Protein AF-A0A1X7PHG9-F1 (afdb_monomer)

Organism: NCBI:txid1891671

InterPro domains:
  IPR005115 Glycine transporter [PF03458] (11-84)
  IPR005115 Glycine transporter [PF03458] (99-167)

Nearest PDB structures (foldseek):
  5wuf-assembly1_A  TM=8.592E-01  e=5.850E-07  Colwellia psychrerythraea 34H
  5h36-assembly1_E  TM=8.611E-01  e=7.466E-06  Cereibacter sphaeroides 2.4.1
  5wtr-assembly1_B  TM=9.018E-01  e=3.348E-05  Saccharolobus solfataricus P2
  5wue-assembly1_A  TM=8.008E-01  e=1.371E-04  Sulfolobus acidocaldarius

Mean predicted aligned error: 8.53 Å

Solvent-accessible surface area (backbone atoms only — not comparable to full-atom values): 9131 Å² total; per-residue (Å²): 133,84,75,76,68,73,68,82,53,69,66,58,59,41,47,46,13,24,47,19,0,22,42,28,4,30,52,45,63,67,38,74,96,48,93,66,48,75,67,53,23,40,52,34,0,36,39,19,22,42,32,6,57,40,52,31,23,56,76,68,77,39,81,44,60,65,78,77,36,68,65,37,51,52,38,7,47,53,24,8,53,49,19,48,68,48,45,85,76,46,94,57,52,70,63,52,47,54,54,45,47,52,51,37,24,30,48,32,2,30,54,28,18,51,51,30,44,60,71,67,40,54,69,71,57,7,36,52,38,0,35,47,11,21,47,33,9,59,45,49,42,23,56,77,62,74,44,80,49,64,75,80,42,94,86,45,63,54,65,57,42,26,49,50,27,22,53,70,68,43,74,71,88,72,71,85,65,94,127

pLDDT: mean 80.48, std 15.95, range [30.38, 95.12]

Sequence (179 aa):
MTVEVFGIPLWAELAAAGLGGLQGALFAAASRDRRIDVLGVMILGIAVALGGSVLRDVVLDQPPVVVWSGGHLVVASFAALVGMAVEPFLRHVDRVILVLDAVVIGTFGAIGTTKALALGVGEVGALLVGVVAAVGGSILRDLLLGRPVELLQVGSLFAAAAGAGAATSSPWSLSASPS

Structure (mmCIF, N/CA/C/O backbone):
data_AF-A0A1X7PHG9-F1
#
_entry.id   AF-A0A1X7PHG9-F1
#
loop_
_atom_site.group_PDB
_atom_site.id
_atom_site.type_symbol
_atom_site.label_atom_id
_atom_site.label_alt_id
_atom_site.label_comp_id
_atom_site.label_asym_id
_atom_site.label_entity_id
_atom_site.label_seq_id
_atom_site.pdbx_PDB_ins_code
_atom_site.Cartn_x
_atom_site.Cartn_y
_atom_site.Cartn_z
_atom_site.occupancy
_atom_site.B_iso_or_equiv
_atom_site.auth_seq_id
_atom_site.auth_comp_id
_atom_site.auth_asym_id
_atom_site.auth_atom_id
_atom_site.pdbx_PDB_model_num
ATOM 1 N N . MET A 1 1 ? 13.381 -11.687 -32.008 1.00 34.44 1 MET A N 1
ATOM 2 C CA . MET A 1 1 ? 12.388 -12.258 -31.078 1.00 34.44 1 MET A CA 1
ATOM 3 C C . MET A 1 1 ? 11.593 -11.094 -30.526 1.00 34.44 1 MET A C 1
ATOM 5 O O . MET A 1 1 ? 12.178 -10.239 -29.875 1.00 34.44 1 MET A O 1
ATOM 9 N N . THR A 1 2 ? 10.322 -10.972 -30.892 1.00 30.38 2 THR A N 1
ATOM 10 C CA . THR A 1 2 ? 9.423 -9.972 -30.312 1.00 30.38 2 THR A CA 1
ATOM 11 C C . THR A 1 2 ? 9.101 -10.440 -28.904 1.00 30.38 2 THR A C 1
ATO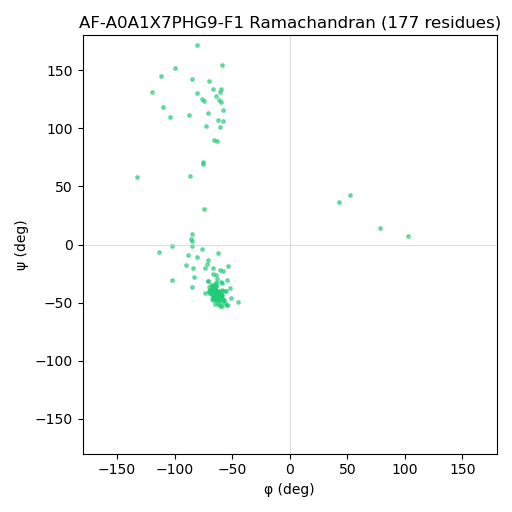M 13 O O . THR A 1 2 ? 8.343 -11.391 -28.734 1.00 30.38 2 THR A O 1
ATOM 16 N N . VAL A 1 3 ? 9.749 -9.848 -27.904 1.00 36.81 3 VAL A N 1
ATOM 17 C CA . VAL A 1 3 ? 9.321 -10.017 -26.517 1.00 36.81 3 VAL A CA 1
ATOM 18 C C . VAL A 1 3 ? 7.915 -9.428 -26.479 1.00 36.81 3 VAL A C 1
ATOM 20 O O . VAL A 1 3 ? 7.763 -8.218 -26.647 1.00 36.81 3 VAL A O 1
ATOM 23 N N . GLU A 1 4 ? 6.880 -10.266 -26.388 1.00 39.06 4 GLU A N 1
ATOM 24 C CA . GLU A 1 4 ? 5.564 -9.766 -26.005 1.00 39.06 4 GLU A CA 1
ATOM 25 C C . GLU A 1 4 ? 5.766 -9.107 -24.647 1.00 39.06 4 GLU A C 1
ATOM 27 O O . GLU A 1 4 ? 6.047 -9.776 -23.652 1.00 39.06 4 GLU A O 1
ATOM 32 N N . VAL A 1 5 ? 5.746 -7.775 -24.633 1.00 46.97 5 VAL A N 1
ATOM 33 C CA . VAL A 1 5 ? 5.808 -6.995 -23.405 1.00 46.97 5 VAL A CA 1
ATOM 34 C C . VAL A 1 5 ? 4.574 -7.411 -22.623 1.00 46.97 5 VAL A C 1
ATOM 36 O O . VAL A 1 5 ? 3.462 -7.011 -22.967 1.00 46.97 5 VAL A O 1
ATOM 39 N N . PHE A 1 6 ? 4.762 -8.284 -21.632 1.00 49.62 6 PHE A N 1
ATOM 40 C CA . PHE A 1 6 ? 3.712 -8.724 -20.726 1.00 49.62 6 PHE A CA 1
ATOM 41 C C . PHE A 1 6 ? 3.249 -7.482 -19.960 1.00 49.62 6 PHE A C 1
ATOM 43 O O . PHE A 1 6 ? 3.816 -7.092 -18.940 1.00 49.62 6 PHE A O 1
ATOM 50 N N . GLY A 1 7 ? 2.266 -6.787 -20.528 1.00 62.56 7 GLY A N 1
ATOM 51 C CA . GLY A 1 7 ? 1.625 -5.656 -19.892 1.00 62.56 7 GLY A CA 1
ATOM 52 C C . GLY A 1 7 ? 0.929 -6.168 -18.645 1.00 62.56 7 GLY A C 1
ATOM 53 O O . GLY A 1 7 ? 0.172 -7.138 -18.702 1.00 62.56 7 GLY A O 1
ATOM 54 N N . ILE A 1 8 ? 1.197 -5.535 -17.509 1.00 70.25 8 ILE A N 1
ATOM 55 C CA . ILE A 1 8 ? 0.481 -5.857 -16.281 1.00 70.25 8 ILE A CA 1
ATOM 56 C C . ILE A 1 8 ? -1.001 -5.586 -16.544 1.00 70.25 8 ILE A C 1
ATOM 58 O O . ILE A 1 8 ? -1.359 -4.470 -16.936 1.00 70.25 8 ILE A O 1
ATOM 62 N N . PRO A 1 9 ? -1.875 -6.586 -16.373 1.00 81.25 9 PRO A N 1
ATOM 63 C CA . PRO A 1 9 ? -3.271 -6.397 -16.691 1.00 81.25 9 PRO A CA 1
ATOM 64 C C . PRO A 1 9 ? -3.907 -5.456 -15.664 1.00 81.25 9 PRO A C 1
ATOM 66 O O . PRO A 1 9 ? -3.636 -5.549 -14.468 1.00 81.25 9 PRO A O 1
ATOM 69 N N . LEU A 1 10 ? -4.795 -4.569 -16.124 1.00 81.19 10 LEU A N 1
ATOM 70 C CA . LEU A 1 10 ? -5.433 -3.544 -15.287 1.00 81.19 10 LEU A CA 1
ATOM 71 C C . LEU A 1 10 ? -6.076 -4.125 -14.017 1.00 81.19 10 LEU A C 1
ATOM 73 O O . LEU A 1 10 ? -6.009 -3.522 -12.951 1.00 81.19 10 LEU A O 1
ATOM 77 N N . TRP A 1 11 ? -6.675 -5.313 -14.113 1.00 83.19 11 TRP A N 1
ATOM 78 C CA . TRP A 1 11 ? -7.307 -5.962 -12.967 1.00 83.19 11 TRP A CA 1
ATOM 79 C C . TRP A 1 11 ? -6.311 -6.306 -11.849 1.00 83.19 11 TRP A C 1
ATOM 81 O O . TRP A 1 11 ? -6.708 -6.297 -10.688 1.00 83.19 11 TRP A O 1
ATOM 91 N N . ALA A 1 12 ? -5.039 -6.573 -12.167 1.00 86.50 12 ALA A N 1
ATOM 92 C CA . ALA A 1 12 ? -4.016 -6.891 -11.173 1.00 86.50 12 ALA A CA 1
ATOM 93 C C . ALA A 1 12 ? -3.588 -5.642 -10.387 1.00 86.50 12 ALA A C 1
ATOM 95 O O . ALA A 1 12 ? -3.484 -5.704 -9.165 1.00 86.50 12 ALA A O 1
ATOM 96 N N . GLU A 1 13 ? -3.421 -4.497 -11.058 1.00 87.06 13 GLU A N 1
ATOM 97 C CA . GLU A 1 13 ? -3.123 -3.214 -10.394 1.00 87.06 13 GLU A CA 1
ATOM 98 C C . GLU A 1 13 ? -4.318 -2.739 -9.543 1.00 87.06 13 GLU A C 1
ATOM 100 O O . GLU A 1 13 ? -4.141 -2.298 -8.406 1.00 87.06 13 GLU A O 1
ATOM 105 N N . LEU A 1 14 ? -5.557 -2.913 -10.027 1.00 89.62 14 LEU A N 1
ATOM 106 C CA . LEU A 1 14 ? -6.758 -2.617 -9.235 1.00 89.62 14 LEU A CA 1
ATOM 107 C C . LEU A 1 14 ? -6.900 -3.555 -8.028 1.00 89.62 14 LEU A C 1
ATOM 109 O O . LEU A 1 14 ? -7.249 -3.100 -6.939 1.00 89.62 14 LEU A O 1
ATOM 113 N N . ALA A 1 15 ? -6.610 -4.849 -8.193 1.00 90.75 15 ALA A N 1
ATOM 114 C CA . ALA A 1 15 ? -6.617 -5.804 -7.089 1.00 90.75 15 ALA A CA 1
ATOM 115 C C . ALA A 1 15 ? -5.551 -5.457 -6.041 1.00 90.75 15 ALA A C 1
ATOM 117 O O . ALA A 1 15 ? -5.853 -5.472 -4.851 1.00 90.75 15 ALA A O 1
ATOM 118 N N . ALA A 1 16 ? -4.341 -5.080 -6.464 1.00 90.69 16 ALA A N 1
ATOM 119 C CA . ALA A 1 16 ? -3.277 -4.642 -5.565 1.00 90.69 16 ALA A CA 1
ATOM 120 C C . ALA A 1 16 ? -3.671 -3.378 -4.783 1.00 90.69 16 ALA A C 1
ATOM 122 O O . ALA A 1 16 ? -3.532 -3.346 -3.559 1.00 90.69 16 ALA A O 1
ATOM 123 N N . ALA A 1 17 ? -4.246 -2.378 -5.461 1.00 92.56 17 ALA A N 1
ATOM 124 C CA . ALA A 1 17 ? -4.765 -1.172 -4.816 1.00 92.56 17 ALA A CA 1
ATOM 125 C C . ALA A 1 17 ? -5.883 -1.494 -3.808 1.00 92.56 17 ALA A C 1
ATOM 127 O O . ALA A 1 17 ? -5.899 -0.959 -2.700 1.00 92.56 17 ALA A O 1
ATOM 128 N N . GLY A 1 18 ? -6.797 -2.402 -4.159 1.00 94.31 18 GLY A N 1
ATOM 129 C CA . GLY A 1 18 ? -7.858 -2.856 -3.261 1.00 94.31 18 GLY A CA 1
ATOM 130 C C . GLY A 1 18 ? -7.317 -3.591 -2.033 1.00 94.31 18 GLY A C 1
ATOM 131 O O . GLY A 1 18 ? -7.700 -3.279 -0.908 1.00 94.31 18 GLY A O 1
ATOM 132 N N . LEU A 1 19 ? -6.386 -4.526 -2.226 1.00 94.38 19 LEU A N 1
ATOM 133 C CA . LEU A 1 19 ? -5.753 -5.272 -1.136 1.00 94.38 19 LEU A CA 1
ATOM 134 C C . LEU A 1 19 ? -4.987 -4.342 -0.189 1.00 94.38 19 LEU A C 1
ATOM 136 O O . LEU A 1 19 ? -5.168 -4.437 1.023 1.00 94.38 19 LEU A O 1
ATOM 140 N N . GLY A 1 20 ? -4.189 -3.416 -0.728 1.00 93.50 20 GLY A N 1
ATOM 141 C CA . GLY A 1 20 ? -3.463 -2.432 0.076 1.00 93.50 20 GLY A CA 1
ATOM 142 C C . GLY A 1 20 ? -4.399 -1.483 0.829 1.00 93.50 20 GLY A C 1
ATOM 143 O O . GLY A 1 20 ? -4.183 -1.220 2.010 1.00 93.50 20 GLY A O 1
ATOM 144 N N . GLY A 1 21 ? -5.486 -1.041 0.189 1.00 94.75 21 GLY A N 1
ATOM 145 C CA . GLY A 1 21 ? -6.500 -0.182 0.809 1.00 94.75 21 GLY A CA 1
ATOM 146 C C . GLY A 1 21 ? -7.194 -0.859 1.985 1.00 94.75 21 GLY A C 1
ATOM 147 O O . GLY A 1 21 ? -7.294 -0.286 3.071 1.00 94.75 21 GLY A O 1
ATOM 148 N N . LEU A 1 22 ? -7.608 -2.111 1.783 1.00 95.12 22 LEU A N 1
ATOM 149 C CA . LEU A 1 22 ? -8.213 -2.949 2.813 1.00 95.12 22 LEU A CA 1
ATOM 150 C C . LEU A 1 22 ? -7.245 -3.190 3.979 1.00 95.12 22 LEU A C 1
ATOM 152 O O . LEU A 1 22 ? -7.624 -3.021 5.137 1.00 95.12 22 LEU A O 1
ATOM 156 N N . GLN A 1 23 ? -5.998 -3.563 3.675 1.00 94.56 23 GLN A N 1
ATOM 157 C CA . GLN A 1 23 ? -4.960 -3.863 4.662 1.00 94.56 23 GLN A CA 1
ATOM 158 C C . GLN A 1 23 ? -4.632 -2.645 5.521 1.00 94.56 23 GLN A C 1
ATOM 160 O O . GLN A 1 23 ? -4.682 -2.736 6.749 1.00 94.56 23 GLN A O 1
ATOM 165 N N . GLY A 1 24 ? -4.351 -1.503 4.889 1.00 92.25 24 GLY A N 1
ATOM 166 C CA . GLY A 1 24 ? -3.992 -0.277 5.595 1.00 92.25 24 GLY A CA 1
ATOM 167 C C . GLY A 1 24 ? -5.124 0.231 6.484 1.00 92.25 24 GLY A C 1
ATOM 168 O O . GLY A 1 24 ? -4.878 0.626 7.624 1.00 92.25 24 GLY A O 1
ATOM 169 N N . ALA A 1 25 ? -6.371 0.151 6.010 1.00 93.81 25 ALA A N 1
ATOM 170 C CA . ALA A 1 25 ? -7.530 0.552 6.800 1.00 93.81 25 ALA A CA 1
ATOM 171 C C . ALA A 1 25 ? -7.808 -0.397 7.972 1.00 93.81 25 ALA A C 1
ATOM 173 O O . ALA A 1 25 ? -8.071 0.074 9.076 1.00 93.81 25 ALA A O 1
ATOM 174 N N . LEU A 1 26 ? -7.702 -1.715 7.765 1.00 92.50 26 LEU A N 1
ATOM 175 C CA . LEU A 1 26 ? -7.824 -2.701 8.845 1.00 92.50 26 LEU A CA 1
ATOM 176 C C . LEU A 1 26 ? -6.754 -2.485 9.917 1.00 92.50 26 LEU A C 1
ATOM 178 O O . LEU A 1 26 ? -7.074 -2.480 11.102 1.00 92.50 26 LEU A O 1
ATOM 182 N N . PHE A 1 27 ? -5.501 -2.256 9.515 1.00 91.50 27 PHE A N 1
ATOM 183 C CA . PHE A 1 27 ? -4.406 -1.977 10.447 1.00 91.50 27 PHE A CA 1
ATOM 184 C C . PHE A 1 27 ? -4.658 -0.696 11.254 1.00 91.50 27 PHE A C 1
ATOM 186 O O . PHE A 1 27 ? -4.457 -0.668 12.472 1.00 91.50 27 PHE A O 1
ATOM 193 N N . ALA A 1 28 ? -5.118 0.368 10.589 1.00 91.19 28 ALA A N 1
ATOM 194 C CA . ALA A 1 28 ? -5.448 1.634 11.234 1.00 91.19 28 ALA A CA 1
ATOM 195 C C . ALA A 1 28 ? -6.615 1.484 12.222 1.00 91.19 28 ALA A C 1
ATOM 197 O O . ALA A 1 28 ? -6.508 1.920 13.365 1.00 91.19 28 ALA A O 1
ATOM 198 N N . ALA A 1 29 ? -7.701 0.831 11.804 1.00 89.38 29 ALA A N 1
ATOM 199 C CA . ALA A 1 29 ? -8.891 0.623 12.625 1.00 89.38 29 ALA A CA 1
ATOM 200 C C . ALA A 1 29 ? -8.613 -0.285 13.838 1.00 89.38 29 ALA A C 1
ATOM 202 O O . ALA A 1 29 ? -9.084 -0.003 14.938 1.00 89.38 29 ALA A O 1
ATOM 203 N N . ALA A 1 30 ? -7.778 -1.315 13.669 1.00 87.88 30 ALA A N 1
ATOM 204 C CA . ALA A 1 30 ? -7.369 -2.204 14.755 1.00 87.88 30 ALA A CA 1
ATOM 205 C C . ALA A 1 30 ? -6.405 -1.539 15.758 1.00 87.88 30 ALA A C 1
ATOM 207 O O . ALA A 1 30 ? -6.234 -2.028 16.877 1.00 87.88 30 ALA A O 1
ATOM 208 N N . SER A 1 31 ? -5.774 -0.416 15.393 1.00 84.44 31 SER A N 1
ATOM 209 C CA . SER A 1 31 ? -4.817 0.306 16.241 1.00 84.44 31 SER A CA 1
ATOM 210 C C . SER A 1 31 ? -5.515 1.098 17.356 1.00 84.44 31 SER A C 1
ATOM 212 O O . SER A 1 31 ? -5.520 2.328 17.360 1.00 84.44 31 SER A O 1
ATOM 214 N N . ARG A 1 32 ? -6.070 0.386 18.346 1.00 69.12 32 ARG A N 1
ATOM 215 C CA . ARG A 1 32 ? -6.884 0.951 19.444 1.00 69.12 32 ARG A CA 1
ATOM 216 C C . ARG A 1 32 ? -6.169 1.961 20.340 1.00 69.12 32 ARG A C 1
ATOM 218 O O . ARG A 1 32 ? -6.828 2.786 20.970 1.00 69.12 32 ARG A O 1
ATOM 225 N N . ASP A 1 33 ? -4.841 1.927 20.374 1.00 66.19 33 ASP A N 1
ATOM 226 C CA . ASP A 1 33 ? -4.028 2.851 21.175 1.00 66.19 33 ASP A CA 1
ATOM 227 C C . ASP A 1 33 ? -4.043 4.284 20.624 1.00 66.19 33 ASP A C 1
ATOM 229 O O . ASP A 1 33 ? -3.639 5.230 21.302 1.00 66.19 33 ASP A O 1
ATOM 233 N N . ARG A 1 34 ? -4.524 4.467 19.389 1.00 67.31 34 ARG A N 1
ATOM 234 C CA . ARG A 1 34 ? -4.701 5.773 18.765 1.00 67.31 34 ARG A CA 1
ATOM 235 C C . ARG A 1 34 ? -6.156 5.988 18.410 1.00 67.31 34 ARG A C 1
ATOM 237 O O . ARG A 1 34 ? -6.789 5.177 17.750 1.00 67.31 34 ARG A O 1
ATOM 244 N N . ARG A 1 35 ? -6.673 7.151 18.796 1.00 75.50 35 ARG A N 1
ATOM 245 C CA . ARG A 1 35 ? -7.976 7.642 18.342 1.00 75.50 35 ARG A CA 1
ATOM 246 C C . ARG A 1 35 ? -7.855 8.144 16.901 1.00 75.50 35 ARG A C 1
ATOM 248 O O . ARG A 1 35 ? -7.873 9.349 16.673 1.00 75.50 35 ARG A O 1
ATOM 255 N N . ILE A 1 36 ? -7.648 7.223 15.960 1.00 85.38 36 ILE A N 1
ATOM 256 C CA . ILE A 1 36 ? -7.639 7.525 14.526 1.00 85.38 36 ILE A CA 1
ATOM 257 C C . ILE A 1 36 ? -9.092 7.712 14.095 1.00 85.38 36 ILE A C 1
ATOM 259 O O . ILE A 1 36 ? -9.941 6.862 14.365 1.00 85.38 36 ILE A O 1
ATOM 263 N N . ASP A 1 37 ? -9.393 8.849 13.482 1.00 89.94 37 ASP A N 1
ATOM 264 C CA . ASP A 1 37 ? -10.716 9.127 12.942 1.00 89.94 37 ASP A CA 1
ATOM 265 C C . ASP A 1 37 ? -10.914 8.453 11.573 1.00 89.94 37 ASP A C 1
ATOM 267 O O . ASP A 1 37 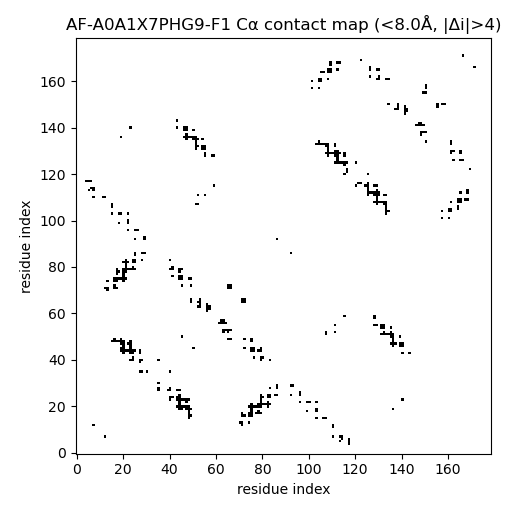? -9.990 7.900 10.973 1.00 89.94 37 ASP A O 1
ATOM 271 N N . VAL A 1 38 ? -12.144 8.503 11.058 1.00 88.62 38 VAL A N 1
ATOM 272 C CA . VAL A 1 38 ? -12.497 7.899 9.762 1.00 88.62 38 VAL A CA 1
ATOM 273 C C . VAL A 1 38 ? -11.611 8.435 8.633 1.00 88.62 38 VAL A C 1
ATOM 275 O O . VAL A 1 38 ? -11.175 7.670 7.774 1.00 88.62 38 VAL A O 1
ATOM 278 N N . LEU A 1 39 ? -11.304 9.737 8.643 1.00 90.31 39 LEU A N 1
ATOM 279 C CA . LEU A 1 39 ? -10.411 10.345 7.658 1.00 90.31 39 LEU A CA 1
ATOM 280 C C . LEU A 1 39 ? -8.990 9.787 7.762 1.00 90.31 39 LEU A C 1
ATOM 282 O O . LEU A 1 39 ? -8.407 9.435 6.739 1.00 90.31 39 LEU A O 1
ATOM 286 N N . GLY A 1 40 ? -8.448 9.642 8.970 1.00 90.62 40 GLY A N 1
ATOM 287 C CA . GLY A 1 40 ? -7.139 9.042 9.203 1.00 90.62 40 GLY A CA 1
ATOM 288 C C . GLY A 1 40 ? -7.056 7.596 8.714 1.00 90.62 40 GLY A C 1
ATOM 289 O O . GLY A 1 40 ? -6.083 7.240 8.052 1.00 90.62 40 GLY A O 1
ATOM 290 N N . VAL A 1 41 ? -8.090 6.783 8.959 1.00 91.94 41 VAL A N 1
ATOM 291 C CA . VAL A 1 41 ? -8.172 5.393 8.463 1.00 91.94 41 VAL A CA 1
ATOM 292 C C . VAL A 1 41 ? -8.176 5.353 6.932 1.00 91.94 41 VAL A C 1
ATOM 294 O O . VAL A 1 41 ? -7.448 4.564 6.328 1.00 91.94 41 VAL A O 1
ATOM 297 N N . MET A 1 42 ? -8.944 6.241 6.296 1.00 93.00 42 MET A N 1
ATOM 298 C CA . MET A 1 42 ? -8.998 6.363 4.836 1.00 93.00 42 MET A CA 1
ATOM 299 C C . MET A 1 42 ? -7.655 6.782 4.238 1.00 93.00 42 MET A C 1
ATOM 301 O O . MET A 1 42 ? -7.191 6.168 3.279 1.00 93.00 42 MET A O 1
ATOM 305 N N . ILE A 1 43 ? -7.012 7.797 4.820 1.00 92.38 43 ILE A N 1
ATOM 306 C CA . ILE A 1 43 ? -5.693 8.270 4.386 1.00 92.38 43 ILE A CA 1
ATOM 307 C C . ILE A 1 43 ? -4.667 7.143 4.504 1.00 92.38 43 ILE A C 1
ATOM 309 O O . ILE A 1 43 ? -3.896 6.939 3.570 1.00 92.38 43 ILE A O 1
ATOM 313 N N . LEU A 1 44 ? -4.681 6.381 5.601 1.00 93.50 44 LEU A N 1
ATOM 314 C CA . LEU A 1 44 ? -3.770 5.253 5.782 1.00 93.50 44 LEU A CA 1
ATOM 315 C C . LEU A 1 44 ? -3.994 4.147 4.747 1.00 93.50 44 LEU A C 1
ATOM 317 O O . LEU A 1 44 ? -3.031 3.664 4.158 1.00 93.50 44 LEU A O 1
ATOM 321 N N . GLY A 1 45 ? -5.251 3.767 4.501 1.00 93.56 45 GLY A N 1
ATOM 322 C CA . GLY A 1 45 ? -5.592 2.779 3.477 1.00 93.56 45 GLY A CA 1
ATOM 323 C C . GLY A 1 45 ? -5.099 3.204 2.093 1.00 93.56 45 GLY A C 1
ATOM 324 O O . GLY A 1 45 ? -4.409 2.446 1.414 1.00 93.56 45 GLY A O 1
ATOM 325 N N . ILE A 1 46 ? -5.373 4.448 1.697 1.00 93.31 46 ILE A N 1
ATOM 326 C CA . ILE A 1 46 ? -4.918 5.001 0.413 1.00 93.31 46 ILE A CA 1
ATOM 327 C C . ILE A 1 46 ? -3.385 5.070 0.355 1.00 93.31 46 ILE A C 1
ATOM 329 O O . ILE A 1 46 ? -2.792 4.717 -0.664 1.00 93.31 46 ILE A O 1
ATOM 333 N N . ALA A 1 47 ? -2.730 5.480 1.441 1.00 93.88 47 ALA A N 1
ATOM 334 C CA . ALA A 1 47 ? -1.276 5.543 1.525 1.00 93.88 47 ALA A CA 1
ATOM 335 C C . ALA A 1 47 ? -0.636 4.161 1.327 1.00 93.88 47 ALA A C 1
ATOM 337 O O . ALA A 1 47 ? 0.318 4.043 0.564 1.00 93.88 47 ALA A O 1
ATOM 338 N N . VAL A 1 48 ? -1.182 3.104 1.934 1.00 93.75 48 VAL A N 1
ATOM 339 C CA . VAL A 1 48 ? -0.700 1.729 1.713 1.00 93.75 48 VAL A CA 1
ATOM 340 C C . VAL A 1 48 ? -0.960 1.273 0.280 1.00 93.75 48 VAL A C 1
ATOM 342 O O . VAL A 1 48 ? -0.050 0.762 -0.370 1.00 93.75 48 VAL A O 1
ATOM 345 N N . ALA A 1 49 ? -2.178 1.486 -0.223 1.00 93.25 49 ALA A N 1
ATOM 346 C CA . ALA A 1 49 ? -2.589 1.080 -1.566 1.00 93.25 49 ALA A CA 1
ATOM 347 C C . ALA A 1 49 ? -1.731 1.700 -2.673 1.00 93.25 49 ALA A C 1
ATOM 349 O O . ALA A 1 49 ? -1.424 1.047 -3.666 1.00 93.25 49 ALA A O 1
ATOM 350 N N . LEU A 1 50 ? -1.376 2.975 -2.523 1.00 92.31 50 LEU A N 1
ATOM 351 C CA . LEU A 1 50 ? -0.706 3.739 -3.571 1.00 92.31 50 LEU A CA 1
ATOM 352 C C . LEU A 1 50 ? 0.795 3.880 -3.320 1.00 92.31 50 LEU A C 1
ATOM 354 O O . LEU A 1 50 ? 1.564 3.932 -4.277 1.00 92.31 50 LEU A O 1
ATOM 358 N N . GLY A 1 51 ? 1.236 3.905 -2.063 1.00 91.94 51 GLY A N 1
ATOM 359 C CA . GLY A 1 51 ? 2.614 4.218 -1.684 1.00 91.94 51 GLY A CA 1
ATOM 360 C C . GLY A 1 51 ? 3.638 3.339 -2.393 1.00 91.94 51 GLY A C 1
ATOM 361 O O . GLY A 1 51 ? 4.523 3.858 -3.068 1.00 91.94 51 GLY A O 1
ATOM 362 N N . GLY A 1 52 ? 3.471 2.015 -2.333 1.00 89.44 52 GLY A N 1
ATOM 363 C CA . GLY A 1 52 ? 4.374 1.070 -3.001 1.00 89.44 52 GLY A CA 1
ATOM 364 C C . GLY A 1 52 ? 4.460 1.283 -4.516 1.00 89.44 52 GLY A C 1
ATOM 365 O O . GLY A 1 52 ? 5.549 1.324 -5.090 1.00 89.44 52 GLY A O 1
ATOM 366 N N . SER A 1 53 ? 3.314 1.500 -5.164 1.00 89.19 53 SER A N 1
ATOM 367 C CA . SER A 1 53 ? 3.251 1.741 -6.609 1.00 89.19 53 SER A CA 1
ATOM 368 C C . SER A 1 53 ? 3.875 3.075 -7.033 1.00 89.19 53 SER A C 1
ATOM 370 O O . SER A 1 53 ? 4.568 3.124 -8.046 1.00 89.19 53 SER A O 1
ATOM 372 N N . VAL A 1 54 ? 3.697 4.134 -6.235 1.00 92.50 54 VAL A N 1
ATOM 373 C CA . VAL A 1 54 ? 4.305 5.448 -6.475 1.00 92.50 54 VAL A CA 1
ATOM 374 C C . VAL A 1 54 ? 5.817 5.368 -6.297 1.00 92.50 54 VAL A C 1
ATOM 376 O O . VAL A 1 54 ? 6.545 5.832 -7.169 1.00 92.50 54 VAL A O 1
ATOM 379 N N . LEU A 1 55 ? 6.298 4.744 -5.214 1.00 92.12 55 LEU A N 1
ATOM 380 C CA . LEU A 1 55 ? 7.733 4.570 -4.974 1.00 92.12 55 LEU A CA 1
ATOM 381 C C . LEU A 1 55 ? 8.395 3.806 -6.123 1.00 92.12 55 LEU A C 1
ATOM 383 O O . LEU A 1 55 ? 9.421 4.241 -6.640 1.00 92.12 55 LEU A O 1
ATOM 387 N N . ARG A 1 56 ? 7.787 2.698 -6.555 1.00 91.00 56 ARG A N 1
ATOM 388 C CA . ARG A 1 56 ? 8.248 1.923 -7.711 1.00 91.00 56 ARG A CA 1
ATOM 389 C C . ARG A 1 56 ? 8.337 2.777 -8.971 1.00 91.00 56 ARG A C 1
ATOM 391 O O . ARG A 1 56 ? 9.350 2.732 -9.662 1.00 91.00 56 ARG A O 1
ATOM 398 N N . ASP A 1 57 ? 7.269 3.502 -9.289 1.00 90.50 57 ASP A N 1
ATOM 399 C CA . ASP A 1 57 ? 7.189 4.277 -10.526 1.00 90.50 57 ASP A CA 1
ATOM 400 C C . ASP A 1 57 ? 8.240 5.400 -10.529 1.00 90.50 57 ASP A C 1
ATOM 402 O O . ASP A 1 57 ? 8.913 5.587 -11.536 1.00 90.50 57 ASP A O 1
ATOM 406 N N . VAL A 1 58 ? 8.489 6.042 -9.382 1.00 91.88 58 VAL A N 1
ATOM 407 C CA . VAL A 1 58 ? 9.573 7.026 -9.216 1.00 91.88 58 VAL A CA 1
ATOM 408 C C . VAL A 1 58 ? 10.958 6.397 -9.399 1.00 91.88 58 VAL A C 1
ATOM 410 O O . VAL A 1 58 ? 11.800 6.973 -10.081 1.00 91.88 58 VAL A O 1
ATOM 413 N N . VAL A 1 59 ? 11.210 5.213 -8.830 1.00 90.75 59 VAL A N 1
ATOM 414 C CA . VAL A 1 59 ? 12.497 4.505 -8.995 1.00 90.75 59 VAL A CA 1
ATOM 415 C C . VAL A 1 59 ? 12.748 4.106 -10.454 1.00 90.75 59 VAL A C 1
ATOM 417 O O . VAL A 1 59 ? 13.893 4.090 -10.897 1.00 90.75 59 VAL A O 1
ATOM 420 N N . LEU A 1 60 ? 11.688 3.795 -11.200 1.00 89.44 60 LEU A N 1
ATOM 421 C CA . LEU A 1 60 ? 11.745 3.431 -12.618 1.00 89.44 60 LEU A CA 1
ATOM 422 C C . LEU A 1 60 ? 11.740 4.641 -13.568 1.00 89.44 60 LEU A C 1
ATOM 424 O O . LEU A 1 60 ? 11.686 4.437 -14.782 1.00 89.44 60 LEU A O 1
ATOM 428 N N . ASP A 1 61 ? 11.756 5.867 -13.037 1.00 90.81 61 ASP A N 1
ATOM 429 C CA . ASP A 1 61 ? 11.606 7.111 -13.805 1.00 90.81 61 ASP A CA 1
ATOM 430 C C . ASP A 1 61 ? 10.348 7.105 -14.699 1.00 90.81 61 ASP A C 1
ATOM 432 O O . ASP A 1 61 ? 10.357 7.470 -15.874 1.00 90.81 61 ASP A O 1
ATOM 436 N N . GLN A 1 62 ? 9.236 6.612 -14.146 1.00 85.50 62 GLN A N 1
ATOM 437 C CA . GLN A 1 62 ? 7.933 6.555 -14.801 1.00 85.50 62 GLN A CA 1
ATOM 438 C C . GLN A 1 62 ? 6.940 7.506 -14.125 1.00 85.50 62 GLN A C 1
ATOM 440 O O . GLN A 1 62 ? 6.939 7.647 -12.898 1.00 85.50 62 GLN A O 1
ATOM 445 N N . PRO A 1 63 ? 6.023 8.127 -14.890 1.00 84.25 63 PRO A N 1
ATOM 446 C CA . PRO A 1 63 ? 4.941 8.899 -14.298 1.00 84.25 63 PRO A CA 1
ATOM 447 C C . PRO A 1 63 ? 4.079 7.978 -13.410 1.00 84.25 63 PRO A C 1
ATOM 449 O O . PRO A 1 63 ? 3.666 6.916 -13.884 1.00 84.25 63 PRO A O 1
ATOM 452 N N . PRO A 1 64 ? 3.764 8.358 -12.152 1.00 83.06 64 PRO A N 1
ATOM 453 C CA . PRO A 1 64 ? 3.016 7.502 -11.227 1.00 83.06 64 PRO A CA 1
ATOM 454 C C . PRO A 1 64 ? 1.575 7.253 -11.691 1.00 83.06 64 PRO A C 1
ATOM 456 O O . PRO A 1 64 ? 0.658 7.997 -11.338 1.00 83.06 64 PRO A O 1
ATOM 459 N N . VAL A 1 65 ? 1.346 6.202 -12.482 1.00 73.12 65 VAL A N 1
ATO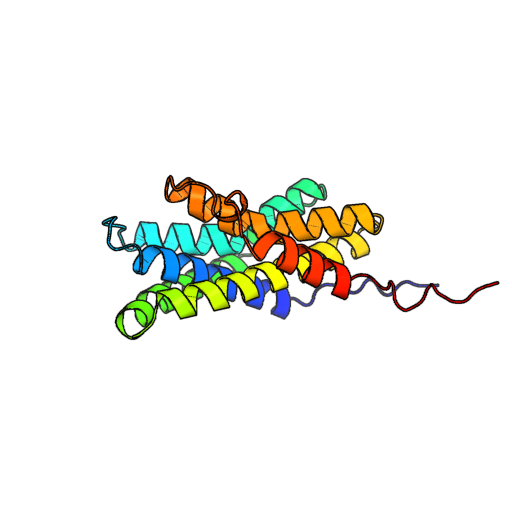M 460 C CA . VAL A 1 65 ? 0.070 5.932 -13.186 1.00 73.12 65 VAL A CA 1
ATOM 461 C C . VAL A 1 65 ? -1.119 5.906 -12.224 1.00 73.12 65 VAL A C 1
ATOM 463 O O . VAL A 1 65 ? -2.241 6.287 -12.562 1.00 73.12 65 VAL A O 1
ATOM 466 N N . VAL A 1 66 ? -0.855 5.489 -10.995 1.00 72.75 66 VAL A N 1
ATOM 467 C CA . VAL A 1 66 ? -1.837 5.279 -9.935 1.00 72.75 66 VAL A CA 1
ATOM 468 C C . VAL A 1 66 ? -2.371 6.600 -9.359 1.00 72.75 66 VAL A C 1
ATOM 470 O O . VAL A 1 66 ? -3.473 6.636 -8.822 1.00 72.75 66 VAL A O 1
ATOM 473 N N . VAL A 1 67 ? -1.634 7.703 -9.545 1.00 74.06 67 VAL A N 1
ATOM 474 C CA . VAL A 1 67 ? -2.070 9.074 -9.217 1.00 74.06 67 VAL A CA 1
ATOM 475 C C . VAL A 1 67 ? -2.888 9.680 -10.360 1.00 74.06 67 VAL A C 1
ATOM 477 O O . VAL A 1 67 ? -3.857 10.396 -10.123 1.00 74.06 67 VAL A O 1
ATOM 480 N N . TRP A 1 68 ? -2.522 9.377 -11.607 1.00 70.94 68 TRP A N 1
ATOM 481 C CA . TRP A 1 68 ? -3.163 9.949 -12.797 1.00 70.94 68 TRP A CA 1
ATOM 482 C C . TRP A 1 68 ? -4.443 9.218 -13.217 1.00 70.94 68 TRP A C 1
ATOM 484 O O . TRP A 1 68 ? -5.271 9.779 -13.932 1.00 70.94 68 TRP A O 1
ATOM 494 N N . SER A 1 69 ? -4.630 7.972 -12.778 1.00 71.38 69 SER A N 1
ATOM 495 C CA . SER A 1 69 ? -5.816 7.173 -13.093 1.00 71.38 69 SER A CA 1
ATOM 496 C C . SER A 1 69 ? -6.772 7.103 -11.901 1.00 71.38 69 SER A C 1
ATOM 498 O O . SER A 1 69 ? -6.528 6.420 -10.907 1.00 71.38 69 SER A O 1
ATOM 500 N N . GLY A 1 70 ? -7.923 7.774 -12.023 1.00 74.31 70 GLY A N 1
ATOM 501 C CA . GLY A 1 70 ? -8.921 7.852 -10.948 1.00 74.31 70 GLY A CA 1
ATOM 502 C C . GLY A 1 70 ? -9.446 6.493 -10.459 1.00 74.31 70 GLY A C 1
ATOM 503 O O . GLY A 1 70 ? -9.884 6.385 -9.317 1.00 74.31 70 GLY A O 1
ATOM 504 N N . GLY A 1 71 ? -9.353 5.440 -11.279 1.00 84.38 71 GLY A N 1
ATOM 505 C CA . GLY A 1 71 ? -9.821 4.095 -10.931 1.00 84.38 71 GLY A CA 1
ATOM 506 C C . GLY A 1 71 ? -9.128 3.493 -9.705 1.00 84.38 71 GLY A C 1
ATOM 507 O O . GLY A 1 71 ? -9.804 2.951 -8.834 1.00 84.38 71 GLY A O 1
ATOM 508 N N . HIS A 1 72 ? -7.807 3.635 -9.583 1.00 86.25 72 HIS A N 1
ATOM 509 C CA . HIS A 1 72 ? -7.068 3.063 -8.453 1.00 86.25 72 HIS A CA 1
ATOM 510 C C . HIS A 1 72 ? -7.393 3.779 -7.145 1.00 86.25 72 HIS A C 1
ATOM 512 O O . HIS A 1 72 ? -7.575 3.128 -6.120 1.00 86.25 72 HIS A O 1
ATOM 518 N N . LEU A 1 73 ? -7.537 5.108 -7.188 1.00 87.75 73 LEU A N 1
ATOM 519 C CA . LEU A 1 73 ? -7.923 5.900 -6.023 1.00 87.75 73 LEU A CA 1
ATOM 520 C C . LEU A 1 73 ? -9.332 5.531 -5.536 1.00 87.75 73 LEU A C 1
ATOM 522 O O . LEU A 1 73 ? -9.547 5.388 -4.332 1.00 87.75 73 LEU A O 1
ATOM 526 N N . VAL A 1 74 ? -10.278 5.334 -6.461 1.00 90.81 74 VAL A N 1
ATOM 527 C CA . VAL A 1 74 ? -11.647 4.904 -6.137 1.00 90.81 74 VAL A CA 1
ATOM 528 C C . VAL A 1 74 ? -11.644 3.514 -5.505 1.00 90.81 74 VAL A C 1
ATOM 530 O O . VAL A 1 74 ? -12.262 3.326 -4.458 1.00 90.81 74 VAL A O 1
ATOM 533 N N . VAL A 1 75 ? -10.920 2.555 -6.091 1.00 92.81 75 VAL A N 1
ATOM 534 C CA . VAL A 1 75 ? -10.831 1.187 -5.557 1.00 92.81 75 VAL A CA 1
ATOM 535 C C . VAL A 1 75 ? -10.146 1.163 -4.191 1.00 92.81 75 VAL A C 1
ATOM 537 O O . VAL A 1 75 ? -10.670 0.538 -3.272 1.00 92.81 75 VAL A O 1
ATOM 540 N N . ALA A 1 76 ? -9.036 1.884 -4.020 1.00 92.56 76 ALA A N 1
ATOM 541 C CA . ALA A 1 76 ? -8.339 1.996 -2.740 1.00 92.56 76 ALA A CA 1
ATOM 542 C C . ALA A 1 76 ? -9.235 2.614 -1.657 1.00 92.56 76 ALA A C 1
ATOM 544 O O . ALA A 1 76 ? -9.316 2.090 -0.548 1.00 92.56 76 ALA A O 1
ATOM 545 N N . SER A 1 77 ? -9.957 3.688 -1.991 1.00 92.19 77 SER A N 1
ATOM 546 C CA . SER A 1 77 ? -10.883 4.354 -1.067 1.00 92.19 77 SER A CA 1
ATOM 547 C C . SER A 1 77 ? -12.041 3.436 -0.677 1.00 92.19 77 SER A C 1
ATOM 549 O O . SER A 1 77 ? -12.371 3.308 0.500 1.00 92.19 77 SER A O 1
ATOM 551 N N . PHE A 1 78 ? -12.647 2.758 -1.653 1.00 94.75 78 PHE A N 1
ATOM 552 C CA . PHE A 1 78 ? -13.729 1.815 -1.391 1.00 94.75 78 PHE A CA 1
ATOM 553 C C . PHE A 1 78 ? -13.256 0.647 -0.519 1.00 94.75 78 PHE A C 1
ATOM 555 O O . PHE A 1 78 ? -13.909 0.308 0.467 1.00 94.75 78 PHE A O 1
ATOM 562 N N . ALA A 1 79 ? -12.094 0.070 -0.825 1.00 94.94 79 ALA A N 1
ATOM 563 C CA . ALA A 1 79 ? -11.519 -1.008 -0.033 1.00 94.94 79 ALA A CA 1
ATOM 564 C C . ALA A 1 79 ? -11.158 -0.562 1.392 1.00 94.94 79 ALA A C 1
ATOM 566 O O . ALA A 1 79 ? -11.367 -1.325 2.334 1.00 94.94 79 ALA A O 1
ATOM 567 N N . ALA A 1 80 ? -10.693 0.677 1.572 1.00 94.12 80 ALA A N 1
ATOM 568 C CA . ALA A 1 80 ? -10.432 1.243 2.891 1.00 94.12 80 ALA A CA 1
ATOM 569 C C . ALA A 1 80 ? -11.717 1.377 3.731 1.00 94.12 80 ALA A C 1
ATOM 571 O O . ALA A 1 80 ? -11.738 0.974 4.895 1.00 94.12 80 ALA A O 1
ATOM 572 N N . LEU A 1 81 ? -12.818 1.849 3.131 1.00 93.94 81 LEU A N 1
ATOM 573 C CA . LEU A 1 81 ? -14.129 1.887 3.794 1.00 93.94 81 LEU A CA 1
ATOM 574 C C . LEU A 1 81 ? -14.597 0.489 4.206 1.00 93.94 81 LEU A C 1
ATOM 576 O O . LEU A 1 81 ? -15.072 0.301 5.326 1.00 93.94 81 LEU A O 1
ATOM 580 N N . VAL A 1 82 ? -14.441 -0.494 3.316 1.00 94.19 82 VAL A N 1
ATOM 581 C CA . VAL A 1 82 ? -14.778 -1.893 3.609 1.00 94.19 82 VAL A CA 1
ATOM 582 C C . VAL A 1 82 ? -13.915 -2.428 4.750 1.00 94.19 82 VAL A C 1
ATOM 584 O O . VAL A 1 82 ? -14.448 -3.048 5.664 1.00 94.19 82 VAL A O 1
ATOM 587 N N . GLY A 1 83 ? -12.609 -2.156 4.746 1.00 91.25 83 GLY A N 1
ATOM 588 C CA . GLY A 1 83 ? -11.694 -2.590 5.804 1.00 91.25 83 GLY A CA 1
ATOM 589 C C . GLY A 1 83 ? -12.101 -2.047 7.165 1.00 91.25 83 GLY A C 1
ATOM 590 O O . GLY A 1 83 ? -12.243 -2.807 8.120 1.00 91.25 83 GLY A O 1
ATOM 591 N N . MET A 1 84 ? -12.401 -0.751 7.227 1.00 90.69 84 MET A N 1
ATOM 592 C CA . MET A 1 84 ? -12.908 -0.109 8.437 1.00 90.69 84 MET A CA 1
ATOM 593 C C . MET A 1 84 ? -14.242 -0.712 8.905 1.00 90.69 84 MET A C 1
ATOM 595 O O . MET A 1 84 ? -14.434 -0.921 10.098 1.00 90.69 84 MET A O 1
ATOM 599 N N . ALA A 1 85 ? -15.163 -1.008 7.984 1.00 91.06 85 ALA A N 1
ATOM 600 C CA . ALA A 1 85 ? -16.465 -1.584 8.321 1.00 91.06 85 ALA A CA 1
ATOM 601 C C . ALA A 1 85 ? -16.376 -3.050 8.779 1.00 91.06 85 ALA A C 1
ATOM 603 O O . ALA A 1 85 ? -17.198 -3.488 9.580 1.00 91.06 85 ALA A O 1
ATOM 604 N N . VAL A 1 86 ? -15.406 -3.810 8.266 1.00 91.75 86 VAL A N 1
ATOM 605 C CA . VAL A 1 86 ? -15.214 -5.233 8.583 1.00 91.75 86 VAL A CA 1
ATOM 606 C C . VAL A 1 86 ? -14.434 -5.433 9.885 1.00 91.75 86 VAL A C 1
ATOM 608 O O . VAL A 1 86 ? -14.668 -6.439 10.555 1.00 91.75 86 VAL A O 1
ATOM 611 N N . GLU A 1 87 ? -13.565 -4.491 10.280 1.00 91.19 87 GLU A N 1
ATOM 612 C CA . GLU A 1 87 ? -12.735 -4.584 11.497 1.00 91.19 87 GLU A CA 1
ATOM 613 C C . GLU A 1 87 ? -13.501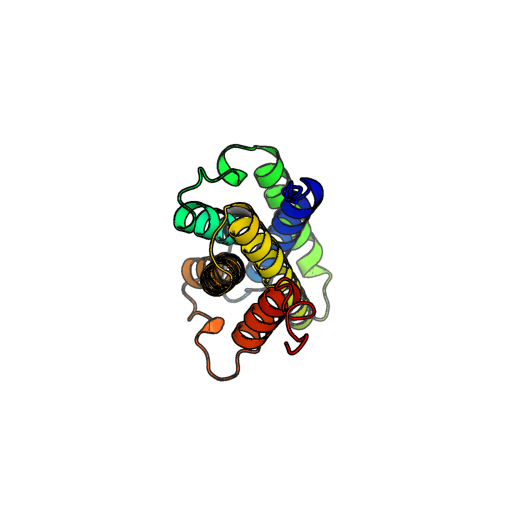 -5.066 12.745 1.00 91.19 87 GLU A C 1
ATOM 615 O O . GLU A 1 87 ? -13.063 -6.059 13.336 1.00 91.19 87 GLU A O 1
ATOM 620 N N . PRO A 1 88 ? -14.678 -4.507 13.104 1.00 87.00 88 PRO A N 1
ATOM 621 C CA . PRO A 1 88 ? -15.365 -4.871 14.345 1.00 87.00 88 PRO A CA 1
ATOM 622 C C . PRO A 1 88 ? -15.886 -6.313 14.364 1.00 87.00 88 PRO A C 1
ATOM 624 O O . PRO A 1 88 ? -16.158 -6.869 15.429 1.00 87.00 88 PRO A O 1
ATOM 627 N N . PHE A 1 89 ? -16.051 -6.925 13.189 1.00 89.50 89 PHE A N 1
ATOM 628 C CA . PHE A 1 89 ? -16.570 -8.284 13.035 1.00 89.50 89 PHE A CA 1
ATOM 629 C C . PHE A 1 89 ? -15.463 -9.350 13.089 1.00 89.50 89 PHE A C 1
ATOM 631 O O . PHE A 1 89 ? -15.755 -10.549 13.163 1.00 89.50 89 PHE A O 1
ATOM 638 N N . LEU A 1 90 ? -14.186 -8.951 13.072 1.00 89.19 90 LEU A N 1
ATOM 639 C CA . LEU A 1 90 ? -13.051 -9.870 13.065 1.00 89.19 90 LEU A CA 1
ATOM 640 C C . LEU A 1 90 ? -12.640 -10.272 14.489 1.00 89.19 90 LEU A C 1
ATOM 642 O O . LEU A 1 90 ? -12.048 -9.502 15.235 1.00 89.19 90 LEU A O 1
ATOM 646 N N . ARG A 1 91 ? -12.866 -11.544 14.850 1.00 81.31 91 ARG A N 1
ATOM 647 C CA . ARG A 1 91 ? -12.464 -12.095 16.165 1.00 81.31 91 ARG A CA 1
ATOM 648 C C . ARG A 1 91 ? -10.945 -12.182 16.382 1.00 81.31 91 ARG A C 1
ATOM 650 O O . ARG A 1 91 ? -10.515 -12.203 17.526 1.00 81.31 91 ARG A O 1
ATOM 657 N N . HIS A 1 92 ? -10.154 -12.282 15.310 1.00 85.50 92 HIS A N 1
ATOM 658 C CA . HIS A 1 92 ? -8.687 -12.415 15.352 1.00 85.50 92 HIS A CA 1
ATOM 659 C C . HIS A 1 92 ? -8.032 -11.432 14.374 1.00 85.50 92 HIS A C 1
ATOM 661 O O . HIS A 1 92 ? -7.339 -11.845 13.440 1.00 85.50 92 HIS A O 1
ATOM 667 N N . VAL A 1 93 ? -8.307 -10.139 14.558 1.00 87.44 93 VAL A N 1
ATOM 668 C CA . VAL A 1 93 ? -7.897 -9.082 13.623 1.00 87.44 93 VAL A CA 1
ATOM 669 C C . VAL A 1 93 ? -6.385 -9.077 13.361 1.00 87.44 93 VAL A C 1
ATOM 671 O O . VAL A 1 93 ? -5.985 -9.019 12.203 1.00 87.44 93 VAL A O 1
ATOM 674 N N . ASP A 1 94 ? -5.552 -9.302 14.381 1.00 86.06 94 ASP A N 1
ATOM 675 C CA . ASP A 1 94 ? -4.086 -9.312 14.245 1.00 86.06 94 ASP A CA 1
ATOM 676 C C . ASP A 1 94 ? -3.584 -10.394 13.278 1.00 86.06 94 ASP A C 1
ATOM 678 O O . ASP A 1 94 ? -2.714 -10.152 12.441 1.00 86.06 94 ASP A O 1
ATOM 682 N N . ARG A 1 95 ? -4.168 -11.600 13.341 1.00 86.50 95 ARG A N 1
ATOM 683 C CA . ARG A 1 95 ? -3.797 -12.699 12.435 1.00 86.50 95 ARG A CA 1
ATOM 684 C C . ARG A 1 95 ? -4.236 -12.400 11.003 1.00 86.50 95 ARG A C 1
ATOM 686 O O . ARG A 1 95 ? -3.512 -12.730 10.069 1.00 86.50 95 ARG A O 1
ATOM 693 N N . VAL A 1 96 ? -5.412 -11.796 10.833 1.00 89.31 96 VAL A N 1
ATOM 694 C CA . VAL A 1 96 ? -5.924 -11.399 9.513 1.00 89.31 96 VAL A CA 1
ATOM 695 C C . VAL A 1 96 ? -5.034 -10.321 8.905 1.00 89.31 96 VAL A C 1
ATOM 697 O O . VAL A 1 96 ? -4.639 -10.457 7.751 1.00 89.31 96 VAL A O 1
ATOM 700 N N . ILE A 1 97 ? -4.670 -9.305 9.689 1.00 88.94 97 ILE A N 1
ATOM 701 C CA . ILE A 1 97 ? -3.757 -8.238 9.277 1.00 88.94 97 ILE A CA 1
ATOM 702 C C . ILE A 1 97 ? -2.421 -8.826 8.824 1.00 88.94 97 ILE A C 1
ATOM 704 O O . ILE A 1 97 ? -1.973 -8.491 7.735 1.00 88.94 97 ILE A O 1
ATOM 708 N N . LEU A 1 98 ? -1.825 -9.737 9.598 1.00 86.94 98 LEU A N 1
ATOM 709 C CA . LEU A 1 98 ? -0.536 -10.349 9.261 1.00 86.94 98 LEU A CA 1
ATOM 710 C C . LEU A 1 98 ? -0.581 -11.138 7.943 1.00 86.94 98 LEU A C 1
ATOM 712 O O . LEU A 1 98 ? 0.316 -11.014 7.111 1.00 86.94 98 LEU A O 1
ATOM 716 N N . VAL A 1 99 ? -1.626 -11.944 7.735 1.00 87.81 99 VAL A N 1
ATOM 717 C CA . VAL A 1 99 ? -1.789 -12.711 6.487 1.00 87.81 99 VAL A CA 1
ATOM 718 C C . VAL A 1 99 ? -2.024 -11.774 5.306 1.00 87.81 99 VAL A C 1
ATOM 720 O O . VAL A 1 99 ? -1.425 -11.953 4.246 1.00 87.81 99 VAL A O 1
ATOM 723 N N . LEU A 1 100 ? -2.877 -10.767 5.484 1.00 89.50 100 LEU A N 1
ATOM 724 C CA . LEU A 1 100 ? -3.189 -9.804 4.438 1.00 89.50 100 LEU A CA 1
ATOM 725 C C . LEU A 1 100 ? -1.961 -8.964 4.062 1.00 89.50 100 LEU A C 1
ATOM 727 O O . LEU A 1 100 ? -1.742 -8.720 2.881 1.00 89.50 100 LEU A O 1
ATOM 731 N N . ASP A 1 101 ? -1.130 -8.591 5.034 1.00 88.31 101 ASP A N 1
ATOM 732 C CA 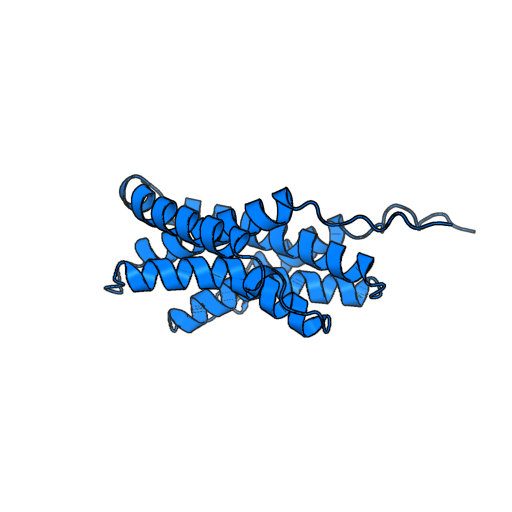. ASP A 1 101 ? 0.123 -7.866 4.803 1.00 88.31 101 ASP A CA 1
ATOM 733 C C . ASP A 1 101 ? 1.107 -8.695 3.967 1.00 88.31 101 ASP A C 1
ATOM 735 O O . ASP A 1 101 ? 1.664 -8.201 2.988 1.00 88.31 101 ASP A O 1
ATOM 739 N N . ALA A 1 102 ? 1.241 -9.995 4.259 1.00 86.75 102 ALA A N 1
ATOM 740 C CA . ALA A 1 102 ? 2.051 -10.902 3.445 1.00 86.75 102 ALA A CA 1
ATOM 741 C C . ALA A 1 102 ? 1.534 -11.016 1.997 1.00 86.75 102 ALA A C 1
ATOM 743 O O . ALA A 1 102 ? 2.331 -11.020 1.055 1.00 86.75 102 ALA A O 1
ATOM 744 N N . VAL A 1 103 ? 0.210 -11.070 1.805 1.00 89.50 103 VAL A N 1
ATOM 745 C CA . VAL A 1 103 ? -0.417 -11.099 0.472 1.00 89.50 103 VAL A CA 1
ATOM 746 C C . VAL A 1 103 ? -0.172 -9.794 -0.285 1.00 89.50 103 VAL A C 1
ATOM 748 O O . VAL A 1 103 ? 0.197 -9.834 -1.460 1.00 89.50 103 VAL A O 1
ATOM 751 N N . VAL A 1 104 ? -0.342 -8.645 0.374 1.00 90.38 104 VAL A N 1
ATOM 752 C CA . VAL A 1 104 ? -0.079 -7.318 -0.204 1.00 90.38 104 VAL A CA 1
ATOM 753 C C . VAL A 1 104 ? 1.379 -7.224 -0.644 1.00 90.38 104 VAL A C 1
ATOM 755 O O . VAL A 1 104 ? 1.644 -6.977 -1.818 1.00 90.38 104 VAL A O 1
ATOM 758 N N . ILE A 1 105 ? 2.323 -7.520 0.247 1.00 88.38 105 ILE A N 1
ATOM 759 C CA . ILE A 1 105 ? 3.763 -7.453 -0.037 1.00 88.38 105 ILE A CA 1
ATOM 760 C C . ILE A 1 105 ? 4.142 -8.387 -1.191 1.00 88.38 105 ILE A C 1
ATOM 762 O O . ILE A 1 105 ? 4.826 -7.961 -2.121 1.00 88.38 105 ILE A O 1
ATOM 766 N N . GLY A 1 106 ? 3.647 -9.629 -1.199 1.00 86.31 106 GLY A N 1
ATOM 767 C CA . GLY A 1 106 ? 3.881 -10.560 -2.306 1.00 86.31 106 GLY A CA 1
ATOM 768 C C . GLY A 1 106 ? 3.327 -10.056 -3.644 1.00 86.31 106 GLY A C 1
ATOM 769 O O . GLY A 1 106 ? 4.013 -10.126 -4.664 1.00 86.31 106 GLY A O 1
ATOM 770 N N . THR A 1 107 ? 2.116 -9.491 -3.634 1.00 89.38 107 THR A N 1
ATOM 771 C CA . THR A 1 107 ? 1.450 -8.955 -4.833 1.00 89.38 107 THR A CA 1
ATOM 772 C C . THR A 1 107 ? 2.207 -7.755 -5.399 1.00 89.38 107 THR A C 1
ATOM 774 O O . THR A 1 107 ? 2.550 -7.744 -6.580 1.00 89.38 107 THR A O 1
ATOM 777 N N . PHE A 1 108 ? 2.528 -6.763 -4.564 1.00 90.12 108 PHE A N 1
ATOM 778 C CA . PHE A 1 108 ? 3.291 -5.588 -4.991 1.00 90.12 108 PHE A CA 1
ATOM 779 C C . PHE A 1 108 ? 4.709 -5.953 -5.443 1.00 90.12 108 PHE A C 1
ATOM 781 O O . PHE A 1 108 ? 5.197 -5.374 -6.414 1.00 90.12 108 PHE A O 1
ATOM 788 N N . GLY A 1 109 ? 5.340 -6.941 -4.799 1.00 89.12 109 GLY A N 1
ATOM 789 C CA . GLY A 1 109 ? 6.637 -7.475 -5.208 1.00 89.12 109 GLY A CA 1
ATOM 790 C C . GLY A 1 109 ? 6.607 -8.068 -6.610 1.00 89.12 109 GLY A C 1
ATOM 791 O O . GLY A 1 109 ? 7.370 -7.637 -7.473 1.00 89.12 109 GLY A O 1
ATOM 792 N N . ALA A 1 110 ? 5.672 -8.987 -6.863 1.00 87.88 110 ALA A N 1
ATOM 793 C CA . ALA A 1 110 ? 5.514 -9.622 -8.168 1.00 87.88 110 ALA A CA 1
ATOM 794 C C . ALA A 1 110 ? 5.206 -8.593 -9.267 1.00 87.88 110 ALA A C 1
ATOM 796 O O . ALA A 1 110 ? 5.919 -8.525 -10.266 1.00 87.88 110 ALA A O 1
ATOM 797 N N . ILE A 1 111 ? 4.202 -7.732 -9.057 1.00 89.62 111 ILE A N 1
ATOM 798 C CA . ILE A 1 111 ? 3.834 -6.693 -10.032 1.00 89.62 111 ILE A CA 1
ATOM 799 C C . ILE A 1 111 ? 5.011 -5.730 -10.258 1.00 89.62 111 ILE A C 1
ATOM 801 O O . ILE A 1 111 ? 5.287 -5.336 -11.392 1.00 89.62 111 ILE A O 1
ATOM 805 N N . GLY A 1 112 ? 5.728 -5.344 -9.200 1.00 89.12 112 GLY A N 1
ATOM 806 C CA . GLY A 1 112 ? 6.870 -4.440 -9.290 1.00 89.12 112 GLY A CA 1
ATOM 807 C C . GLY A 1 112 ? 8.039 -5.010 -10.086 1.00 89.12 112 GLY A C 1
ATOM 808 O O . GLY A 1 112 ? 8.546 -4.334 -10.985 1.00 89.12 112 GLY A O 1
ATOM 809 N N . THR A 1 113 ? 8.411 -6.261 -9.820 1.00 88.81 113 THR A N 1
ATOM 810 C CA . THR A 1 113 ? 9.457 -6.958 -10.578 1.00 88.81 113 THR A CA 1
ATOM 811 C C . THR A 1 113 ? 9.048 -7.158 -12.032 1.00 88.81 113 THR A C 1
ATOM 813 O O . THR A 1 113 ? 9.834 -6.840 -12.924 1.00 88.81 113 THR A O 1
ATOM 816 N N . THR A 1 114 ? 7.809 -7.581 -12.302 1.00 88.56 114 THR A N 1
ATOM 817 C CA . THR A 1 114 ? 7.309 -7.720 -13.679 1.00 88.56 114 THR A CA 1
ATOM 818 C C . THR A 1 114 ? 7.343 -6.390 -14.432 1.00 88.56 114 THR A C 1
ATOM 820 O O . THR A 1 114 ? 7.802 -6.359 -15.573 1.00 88.56 114 THR A O 1
ATOM 823 N N . LYS A 1 115 ? 6.934 -5.276 -13.803 1.00 88.19 115 LYS A N 1
ATOM 824 C CA . LYS A 1 115 ? 6.994 -3.945 -14.433 1.00 88.19 115 LYS A CA 1
ATOM 825 C C . LYS A 1 115 ? 8.425 -3.553 -14.785 1.00 88.19 115 LYS A C 1
ATOM 827 O O . LYS A 1 115 ? 8.676 -3.074 -15.885 1.00 88.19 115 LYS A O 1
ATOM 832 N N . ALA A 1 116 ? 9.358 -3.756 -13.860 1.00 88.81 116 ALA A N 1
ATOM 833 C CA . ALA A 1 116 ? 10.757 -3.407 -14.064 1.00 88.81 116 ALA A CA 1
ATOM 834 C C . ALA A 1 116 ? 11.397 -4.238 -15.189 1.00 88.81 116 ALA A C 1
ATOM 836 O O . ALA A 1 116 ? 12.054 -3.673 -16.063 1.00 88.81 116 ALA A O 1
ATOM 837 N N . LEU A 1 117 ? 11.139 -5.551 -15.225 1.00 87.25 117 LEU A N 1
ATOM 838 C CA . LEU A 1 117 ? 11.577 -6.423 -16.322 1.00 87.25 117 LEU A CA 1
ATOM 839 C C . LEU A 1 117 ? 10.985 -5.978 -17.667 1.00 87.25 117 LEU A C 1
ATOM 841 O O . LEU A 1 117 ? 11.699 -5.929 -18.666 1.00 87.25 117 LEU A O 1
ATOM 845 N N . ALA A 1 118 ? 9.704 -5.598 -17.693 1.00 87.25 118 ALA A N 1
ATOM 846 C CA . ALA A 1 118 ? 9.037 -5.105 -18.899 1.00 87.25 118 ALA A CA 1
ATOM 847 C C . ALA A 1 118 ? 9.632 -3.784 -19.424 1.00 87.25 118 ALA A C 1
ATOM 849 O O . ALA A 1 118 ? 9.578 -3.524 -20.624 1.00 87.25 118 ALA A O 1
ATOM 850 N N . LEU A 1 119 ? 10.233 -2.972 -18.548 1.00 88.00 119 LEU A N 1
ATOM 851 C CA . LEU A 1 119 ? 10.965 -1.752 -18.910 1.00 88.00 119 LEU A CA 1
ATOM 852 C C . LEU A 1 119 ? 12.437 -2.009 -19.282 1.00 88.00 119 LEU A C 1
ATOM 854 O O . LEU A 1 119 ? 13.184 -1.062 -19.515 1.00 88.00 119 LEU A O 1
ATOM 858 N N . GLY A 1 120 ? 12.870 -3.272 -19.345 1.00 86.75 120 GLY A N 1
ATOM 859 C CA . GLY A 1 120 ? 14.238 -3.642 -19.710 1.00 86.75 120 GLY A CA 1
ATOM 860 C C . GLY A 1 120 ? 15.260 -3.479 -18.583 1.00 86.75 120 GLY A C 1
ATOM 861 O O . GLY A 1 120 ? 16.463 -3.514 -18.844 1.00 86.75 120 GLY A O 1
ATOM 862 N N . VAL A 1 121 ? 14.816 -3.314 -17.332 1.00 87.44 121 VAL A N 1
ATOM 863 C CA . VAL A 1 121 ? 15.714 -3.344 -16.170 1.00 87.44 121 VAL A CA 1
ATOM 864 C C . VAL A 1 121 ? 16.273 -4.762 -16.020 1.00 87.44 121 VAL A C 1
ATOM 866 O O . VAL A 1 121 ? 15.528 -5.738 -16.083 1.00 87.44 121 VAL A O 1
ATOM 869 N N . GLY A 1 122 ? 17.586 -4.885 -15.804 1.00 83.31 122 GLY A N 1
ATOM 870 C CA . GLY A 1 122 ? 18.225 -6.184 -15.566 1.00 83.31 122 GLY A CA 1
ATOM 871 C C . GLY A 1 122 ? 17.650 -6.903 -14.339 1.00 83.31 122 GLY A C 1
ATOM 872 O O . GLY A 1 122 ? 17.170 -6.259 -13.408 1.00 83.31 122 GLY A O 1
ATOM 873 N N . GLU A 1 123 ? 17.733 -8.235 -14.309 1.00 80.44 123 GLU A N 1
ATOM 874 C CA . GLU A 1 123 ? 17.047 -9.092 -13.323 1.00 80.44 123 GLU A CA 1
ATOM 875 C C . GLU A 1 123 ? 17.262 -8.669 -11.863 1.00 80.44 123 GLU A C 1
ATOM 877 O O . GLU A 1 123 ? 16.307 -8.546 -11.098 1.00 80.44 123 GLU A O 1
ATOM 882 N N . VAL A 1 124 ? 18.510 -8.376 -11.486 1.00 83.06 124 VAL A N 1
ATOM 883 C CA . VAL A 1 124 ? 18.855 -7.926 -10.128 1.00 83.06 124 VAL A CA 1
ATOM 884 C C . VAL A 1 124 ? 18.206 -6.576 -9.809 1.00 83.06 124 VAL A C 1
ATOM 886 O O . VAL A 1 124 ? 17.667 -6.386 -8.721 1.00 83.06 124 VAL A O 1
ATOM 889 N N . GLY A 1 125 ? 18.209 -5.644 -10.765 1.00 82.75 125 GLY A N 1
ATOM 890 C CA . GLY A 1 125 ? 17.549 -4.348 -10.612 1.00 82.75 125 GLY A CA 1
ATOM 891 C C . GLY A 1 125 ? 16.032 -4.492 -10.505 1.00 82.75 125 GLY A C 1
ATOM 892 O O . GLY A 1 125 ? 15.412 -3.857 -9.658 1.00 82.75 125 GLY A O 1
ATOM 893 N N . ALA A 1 126 ? 15.432 -5.382 -11.294 1.00 85.94 126 ALA A N 1
ATOM 894 C CA . ALA A 1 126 ? 14.001 -5.644 -11.242 1.00 85.94 126 ALA A CA 1
ATOM 895 C C . ALA A 1 126 ? 13.561 -6.293 -9.921 1.00 85.94 126 ALA A C 1
ATOM 897 O O . ALA A 1 126 ? 12.492 -5.972 -9.394 1.00 85.94 126 ALA A O 1
ATOM 898 N N . LEU A 1 127 ? 14.398 -7.162 -9.347 1.00 84.81 127 LEU A N 1
ATOM 899 C CA . LEU A 1 127 ? 14.179 -7.724 -8.016 1.00 84.81 127 LEU A CA 1
ATOM 900 C C . LEU A 1 127 ? 14.172 -6.618 -6.952 1.00 84.81 127 LEU A C 1
ATOM 902 O O . LEU A 1 127 ? 13.245 -6.540 -6.149 1.00 84.81 127 LEU A O 1
ATOM 906 N N . LEU A 1 128 ? 15.163 -5.719 -6.986 1.00 86.56 128 LEU A N 1
ATOM 907 C CA . LEU A 1 128 ? 15.243 -4.579 -6.067 1.00 86.56 128 LEU A CA 1
ATOM 908 C C . LEU A 1 128 ? 14.023 -3.662 -6.187 1.00 86.56 128 LEU A C 1
ATOM 910 O O . LEU A 1 128 ? 13.437 -3.284 -5.176 1.00 86.56 128 LEU A O 1
ATOM 914 N N . VAL A 1 129 ? 13.601 -3.348 -7.412 1.00 88.56 129 VAL A N 1
ATOM 915 C CA . VAL A 1 129 ? 12.405 -2.533 -7.662 1.00 88.56 129 VAL A CA 1
ATOM 916 C C . VAL A 1 129 ? 11.141 -3.212 -7.130 1.00 88.56 129 VAL A C 1
ATOM 918 O O . VAL A 1 129 ? 10.303 -2.547 -6.521 1.00 88.56 129 VAL A O 1
ATOM 921 N N . GLY A 1 130 ? 11.010 -4.529 -7.307 1.00 88.38 130 GLY A N 1
ATOM 922 C CA . GLY A 1 130 ? 9.918 -5.306 -6.720 1.00 88.38 130 GLY A CA 1
ATOM 923 C C . GLY A 1 130 ? 9.906 -5.235 -5.198 1.00 88.38 130 GLY A C 1
ATOM 924 O O . GLY A 1 130 ? 8.869 -4.944 -4.609 1.00 88.38 130 GLY A O 1
ATOM 925 N N . VAL A 1 131 ? 11.061 -5.409 -4.550 1.00 88.19 131 VAL A N 1
ATOM 926 C CA . VAL A 1 131 ? 11.175 -5.271 -3.090 1.00 88.19 131 VAL A CA 1
ATOM 927 C C . VAL A 1 131 ? 10.754 -3.871 -2.645 1.00 88.19 131 VAL A C 1
ATOM 929 O O . VAL A 1 131 ? 9.945 -3.760 -1.729 1.00 88.19 131 VAL A O 1
ATOM 932 N N . VAL A 1 132 ? 11.226 -2.812 -3.311 1.00 90.31 132 VAL A N 1
ATOM 933 C CA . VAL A 1 132 ? 10.833 -1.424 -3.000 1.00 90.31 132 VAL A CA 1
ATOM 934 C C . VAL A 1 132 ? 9.324 -1.222 -3.151 1.00 90.31 132 VAL A C 1
ATOM 936 O O . VAL A 1 132 ? 8.699 -0.623 -2.274 1.00 90.31 132 VAL A O 1
ATOM 939 N N . ALA A 1 133 ? 8.723 -1.758 -4.216 1.00 91.50 133 ALA A N 1
ATOM 940 C CA . ALA A 1 133 ? 7.279 -1.709 -4.424 1.00 91.50 133 ALA A CA 1
ATOM 941 C C . ALA A 1 133 ? 6.518 -2.422 -3.295 1.00 91.50 133 ALA A C 1
ATOM 943 O O . ALA A 1 133 ? 5.533 -1.894 -2.782 1.00 91.50 133 ALA A O 1
ATOM 944 N N . ALA A 1 134 ? 7.000 -3.600 -2.894 1.00 90.00 134 ALA A N 1
ATOM 945 C CA . ALA A 1 134 ? 6.397 -4.442 -1.870 1.00 90.00 134 ALA A CA 1
ATOM 946 C C . ALA A 1 134 ? 6.385 -3.776 -0.491 1.00 90.00 134 ALA A C 1
ATOM 948 O O . ALA A 1 134 ? 5.363 -3.769 0.190 1.00 90.00 134 ALA A O 1
ATOM 9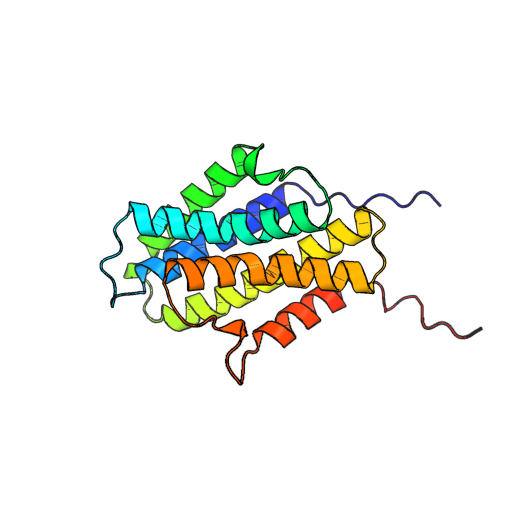49 N N . VAL A 1 135 ? 7.515 -3.197 -0.086 1.00 90.25 135 VAL A N 1
ATOM 950 C CA . VAL A 1 135 ? 7.691 -2.645 1.267 1.00 90.25 135 VAL A CA 1
ATOM 951 C C . VAL A 1 135 ? 7.297 -1.174 1.373 1.00 90.25 135 VAL A C 1
ATOM 953 O O . VAL A 1 135 ? 7.074 -0.673 2.470 1.00 90.25 135 VAL A O 1
ATOM 956 N N . GLY A 1 136 ? 7.192 -0.456 0.251 1.00 90.88 136 GLY A N 1
ATOM 957 C CA . GLY A 1 136 ? 6.915 0.981 0.254 1.00 90.88 136 GLY A CA 1
ATOM 958 C C . GLY A 1 136 ? 5.601 1.348 0.949 1.00 90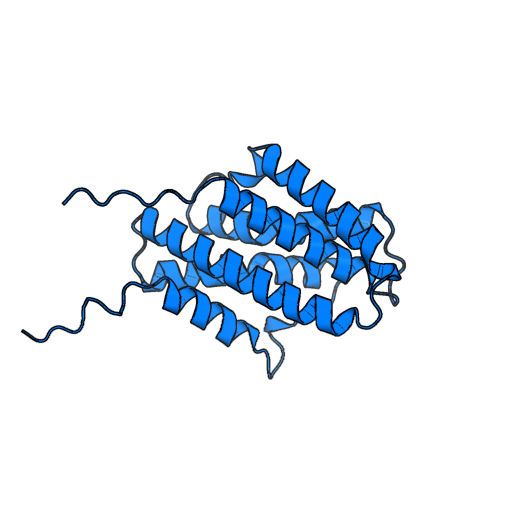.88 136 GLY A C 1
ATOM 959 O O . GLY A 1 136 ? 5.554 2.322 1.699 1.00 90.88 136 GLY A O 1
ATOM 960 N N . GLY A 1 137 ? 4.551 0.543 0.756 1.00 90.56 137 GLY A N 1
ATOM 961 C CA . GLY A 1 137 ? 3.255 0.752 1.411 1.00 90.56 137 GLY A CA 1
ATOM 962 C C . GLY A 1 137 ? 3.305 0.549 2.929 1.00 90.56 137 GLY A C 1
ATOM 963 O O . GLY A 1 137 ? 2.802 1.390 3.675 1.00 90.56 137 GLY A O 1
ATOM 964 N N . SER A 1 138 ? 3.954 -0.521 3.404 1.00 88.25 138 SER A N 1
ATOM 965 C CA . SER A 1 138 ? 4.074 -0.813 4.840 1.00 88.25 138 SER A CA 1
ATOM 966 C C . SER A 1 138 ? 4.996 0.171 5.562 1.00 88.25 138 SER A C 1
ATOM 968 O O . SER A 1 138 ? 4.672 0.614 6.661 1.00 88.25 138 SER A O 1
ATOM 970 N N . ILE A 1 139 ? 6.079 0.624 4.920 1.00 91.12 139 ILE A N 1
ATOM 971 C CA . ILE A 1 139 ? 6.915 1.712 5.453 1.00 91.12 139 ILE A CA 1
ATOM 972 C C . ILE A 1 139 ? 6.082 2.984 5.627 1.00 91.12 139 ILE A C 1
ATOM 974 O O . ILE A 1 139 ? 6.141 3.619 6.678 1.00 91.12 139 ILE A O 1
ATOM 978 N N . LEU A 1 140 ? 5.282 3.358 4.623 1.00 91.75 140 LEU A N 1
ATOM 979 C CA . LEU A 1 140 ? 4.468 4.570 4.696 1.00 91.75 140 LEU A CA 1
ATOM 980 C C . LEU A 1 140 ? 3.415 4.477 5.812 1.00 91.75 140 LEU A C 1
ATOM 982 O O . LEU A 1 140 ? 3.247 5.430 6.570 1.00 91.75 140 LEU A O 1
ATOM 986 N N . ARG A 1 141 ? 2.772 3.314 5.969 1.00 91.06 141 ARG A N 1
ATOM 987 C CA . ARG A 1 141 ? 1.873 3.003 7.095 1.00 91.06 141 ARG A CA 1
ATOM 988 C C . ARG A 1 141 ? 2.559 3.211 8.439 1.00 91.06 141 ARG A C 1
ATOM 990 O O . ARG A 1 141 ? 2.027 3.921 9.291 1.00 91.06 141 ARG A O 1
ATOM 997 N N . ASP A 1 142 ? 3.731 2.612 8.622 1.00 89.81 142 ASP A N 1
ATOM 998 C CA . ASP A 1 142 ? 4.450 2.645 9.893 1.00 89.81 142 ASP A CA 1
ATOM 999 C C . ASP A 1 142 ? 4.910 4.073 10.229 1.00 89.81 142 ASP A C 1
ATOM 1001 O O . ASP A 1 142 ? 4.747 4.518 11.366 1.00 89.81 142 ASP A O 1
ATOM 1005 N N . LEU A 1 143 ? 5.382 4.835 9.234 1.00 90.75 143 LEU A N 1
ATOM 1006 C CA . LEU A 1 143 ? 5.776 6.240 9.388 1.00 90.75 143 LEU A CA 1
ATOM 1007 C C . LEU A 1 143 ? 4.593 7.159 9.717 1.00 90.75 143 LEU A C 1
ATOM 1009 O O . LEU A 1 143 ? 4.706 7.992 10.616 1.00 90.75 143 LEU A O 1
ATOM 1013 N N . LEU A 1 144 ? 3.453 7.005 9.035 1.00 90.00 144 LEU A N 1
ATOM 1014 C CA . LEU A 1 144 ? 2.235 7.779 9.321 1.00 90.00 144 LEU A CA 1
ATOM 1015 C C . LEU A 1 144 ? 1.687 7.469 10.717 1.00 90.00 144 LEU A C 1
ATOM 1017 O O . LEU A 1 144 ? 1.170 8.347 11.408 1.00 90.00 144 LEU A O 1
ATOM 1021 N N . LEU A 1 145 ? 1.860 6.227 11.161 1.00 88.19 145 LEU A N 1
ATOM 1022 C CA . LEU A 1 145 ? 1.600 5.813 12.528 1.00 88.19 145 LEU A CA 1
ATOM 1023 C C . LEU A 1 145 ? 2.790 6.073 13.451 1.00 88.19 145 LEU A C 1
ATOM 1025 O O . LEU A 1 145 ? 2.761 5.592 14.569 1.00 88.19 145 LEU A O 1
ATOM 1029 N N . GLY A 1 146 ? 3.860 6.771 13.079 1.00 85.56 146 GLY A N 1
ATOM 1030 C CA . GLY A 1 146 ? 5.020 6.995 13.958 1.00 85.56 146 GLY A CA 1
ATOM 1031 C C . GLY A 1 146 ? 5.477 5.755 14.749 1.00 85.56 146 GLY A C 1
ATOM 1032 O O . GLY A 1 146 ? 5.789 5.865 15.935 1.00 85.56 146 GLY A O 1
ATOM 1033 N N . ARG A 1 147 ? 5.393 4.567 14.141 1.00 82.81 147 ARG A N 1
ATOM 1034 C CA . ARG A 1 147 ? 5.841 3.288 14.698 1.00 82.81 147 ARG A CA 1
ATOM 1035 C C . ARG A 1 147 ? 7.207 2.948 14.097 1.00 82.81 147 ARG A C 1
ATOM 1037 O O . ARG A 1 147 ? 7.508 3.376 12.983 1.00 82.81 147 ARG A O 1
ATOM 1044 N N . PRO A 1 148 ? 8.053 2.192 14.815 1.00 81.56 148 PRO A N 1
ATOM 1045 C CA . PRO A 1 148 ? 9.250 1.632 14.205 1.00 81.56 148 PRO A CA 1
ATOM 1046 C C . PRO A 1 148 ? 8.843 0.727 13.038 1.00 81.56 148 PRO A C 1
ATOM 1048 O O . PRO A 1 148 ? 7.937 -0.088 13.193 1.00 81.56 148 PRO A O 1
ATOM 1051 N N . VAL A 1 149 ? 9.523 0.870 11.899 1.00 78.69 149 VAL A N 1
ATOM 1052 C CA . VAL A 1 149 ? 9.255 0.088 10.684 1.00 78.69 149 VAL A CA 1
ATOM 1053 C C . VAL A 1 149 ? 9.395 -1.403 10.995 1.00 78.69 149 VAL A C 1
ATOM 1055 O O . VAL A 1 149 ? 10.495 -1.860 11.320 1.00 78.69 149 VAL A O 1
ATOM 1058 N N . GLU A 1 150 ? 8.302 -2.164 10.890 1.00 71.00 150 GLU A N 1
ATOM 1059 C CA . GLU A 1 150 ? 8.264 -3.592 11.261 1.00 71.00 150 GLU A CA 1
ATOM 1060 C C . GLU A 1 150 ? 9.259 -4.421 10.442 1.00 71.00 150 GLU A C 1
ATOM 1062 O O . GLU A 1 150 ? 9.868 -5.363 10.948 1.00 71.00 150 GLU A O 1
ATOM 1067 N N . LEU A 1 151 ? 9.499 -4.019 9.192 1.00 67.00 151 LEU A N 1
ATOM 1068 C CA . LEU A 1 151 ? 10.465 -4.664 8.305 1.00 67.00 151 LEU A CA 1
ATOM 1069 C C . LEU A 1 151 ? 11.896 -4.672 8.864 1.00 67.00 151 LEU A C 1
ATOM 1071 O O . LEU A 1 151 ? 12.645 -5.614 8.611 1.00 67.00 151 LEU A O 1
ATOM 1075 N N . LEU A 1 152 ? 12.269 -3.634 9.618 1.00 61.38 152 LEU A N 1
ATOM 1076 C CA . LEU A 1 152 ? 13.610 -3.459 10.183 1.00 61.38 152 LEU A CA 1
ATOM 1077 C C . LEU A 1 152 ? 13.790 -4.187 11.523 1.00 61.38 152 LEU A C 1
ATOM 1079 O O . LEU A 1 152 ? 14.875 -4.143 12.105 1.00 61.38 152 LEU A O 1
ATOM 1083 N N . GLN A 1 153 ? 12.748 -4.850 12.027 1.00 58.25 153 GLN A N 1
ATOM 1084 C CA . GLN A 1 153 ? 12.816 -5.597 13.276 1.00 58.25 153 GLN A CA 1
ATOM 1085 C C . GLN A 1 153 ? 13.362 -7.014 13.053 1.00 58.25 153 GLN A C 1
ATOM 1087 O O . GLN A 1 153 ? 13.090 -7.677 12.049 1.00 58.25 153 GLN A O 1
ATOM 1092 N N . VAL A 1 154 ? 14.159 -7.488 14.014 1.00 40.16 154 VAL A N 1
ATOM 1093 C CA . VAL A 1 154 ? 14.778 -8.820 13.986 1.00 40.16 154 VAL A CA 1
ATOM 1094 C C . VAL A 1 154 ? 13.685 -9.897 13.976 1.00 40.16 154 VAL A C 1
ATOM 1096 O O . VAL A 1 154 ? 12.847 -9.928 14.872 1.00 40.16 154 VAL A O 1
ATOM 1099 N N . GLY A 1 155 ? 13.707 -10.787 12.975 1.00 47.97 155 GLY A N 1
ATOM 1100 C CA . GLY A 1 155 ? 12.726 -11.873 12.811 1.00 47.97 155 GLY A CA 1
ATOM 1101 C C . GLY A 1 155 ? 11.650 -11.641 11.741 1.00 47.97 155 GLY A C 1
ATOM 1102 O O . GLY A 1 155 ? 10.728 -12.449 11.630 1.00 47.97 155 GLY A O 1
ATOM 1103 N N . SER A 1 156 ? 11.746 -10.572 10.941 1.00 53.03 156 SER A N 1
ATOM 1104 C CA . SER A 1 156 ? 10.739 -10.252 9.929 1.00 53.03 156 SER A CA 1
ATOM 1105 C C . SER A 1 156 ? 10.765 -11.239 8.742 1.00 53.03 156 SER A C 1
ATOM 1107 O O . SER A 1 156 ? 11.692 -11.288 7.934 1.00 53.03 156 SER A O 1
ATOM 1109 N N . LEU A 1 157 ? 9.694 -12.029 8.593 1.00 54.56 157 LEU A N 1
ATOM 1110 C CA . LEU A 1 157 ? 9.440 -12.870 7.408 1.00 54.56 157 LEU A CA 1
ATOM 1111 C C . LEU A 1 157 ? 9.284 -12.037 6.117 1.00 54.56 157 LEU A C 1
ATOM 1113 O O . LEU A 1 157 ? 9.215 -12.593 5.025 1.00 54.56 157 LEU A O 1
ATOM 1117 N N . PHE A 1 158 ? 9.248 -10.707 6.228 1.00 52.75 158 PHE A N 1
ATOM 1118 C CA . PHE A 1 158 ? 8.987 -9.769 5.143 1.00 52.75 158 PHE A CA 1
ATOM 1119 C C . PHE A 1 158 ? 10.116 -9.669 4.119 1.00 52.75 158 PHE A C 1
ATOM 1121 O O . PHE A 1 158 ? 9.836 -9.658 2.922 1.00 52.75 158 PHE A O 1
ATOM 1128 N N . ALA A 1 159 ? 11.381 -9.666 4.551 1.00 53.41 159 ALA A N 1
ATOM 1129 C CA . ALA A 1 159 ? 12.507 -9.705 3.615 1.00 53.41 159 ALA A CA 1
ATOM 1130 C C . ALA A 1 159 ? 12.530 -11.030 2.829 1.00 53.41 159 ALA A C 1
ATOM 1132 O O . ALA A 1 159 ? 12.789 -11.043 1.626 1.00 53.41 159 ALA A O 1
ATOM 1133 N N . ALA A 1 160 ? 12.180 -12.137 3.494 1.00 57.66 160 ALA A N 1
ATOM 1134 C CA . ALA A 1 160 ? 12.070 -13.452 2.869 1.00 57.66 160 ALA A CA 1
ATOM 1135 C C . ALA A 1 160 ? 10.869 -13.546 1.911 1.00 57.66 160 ALA A C 1
ATOM 1137 O O . ALA A 1 160 ? 11.009 -14.100 0.826 1.00 57.66 160 ALA A O 1
ATOM 1138 N N . ALA A 1 161 ? 9.714 -12.973 2.263 1.00 58.12 161 ALA A N 1
ATOM 1139 C CA . ALA A 1 161 ? 8.520 -12.951 1.416 1.00 58.12 161 ALA A CA 1
ATOM 1140 C C . ALA A 1 161 ? 8.700 -12.057 0.179 1.00 58.12 161 ALA A C 1
ATOM 1142 O O . ALA A 1 161 ? 8.344 -12.464 -0.927 1.00 58.12 161 ALA A O 1
ATOM 1143 N N . ALA A 1 162 ? 9.310 -10.878 0.340 1.00 56.94 162 ALA A N 1
ATOM 1144 C CA . ALA A 1 162 ? 9.653 -10.002 -0.778 1.00 56.94 162 ALA A CA 1
ATOM 1145 C C . ALA A 1 162 ? 10.694 -10.662 -1.701 1.00 56.94 162 ALA A C 1
ATOM 1147 O O . ALA A 1 162 ? 10.533 -10.648 -2.921 1.00 56.94 162 ALA A O 1
ATOM 1148 N N . GLY A 1 163 ? 11.706 -11.323 -1.126 1.00 60.62 163 GLY A N 1
ATOM 1149 C CA . GLY A 1 163 ? 12.677 -12.117 -1.880 1.00 60.62 163 GLY A CA 1
ATOM 1150 C C . GLY A 1 163 ? 12.042 -13.300 -2.618 1.00 60.62 163 GLY A C 1
ATOM 1151 O O . GLY A 1 163 ? 12.340 -13.516 -3.788 1.00 60.62 163 GLY A O 1
ATOM 1152 N N . ALA A 1 164 ? 11.128 -14.034 -1.979 1.00 62.03 164 ALA A N 1
ATOM 1153 C CA . ALA A 1 164 ? 10.445 -15.179 -2.579 1.00 62.03 164 ALA A CA 1
ATOM 1154 C C . ALA A 1 164 ? 9.496 -14.765 -3.715 1.00 62.03 164 ALA A C 1
ATOM 1156 O O . ALA A 1 164 ? 9.487 -15.400 -4.772 1.00 62.03 164 ALA A O 1
ATOM 1157 N N . GLY A 1 165 ? 8.734 -13.681 -3.534 1.00 58.56 165 GLY A N 1
ATOM 1158 C CA . GLY A 1 165 ? 7.864 -13.133 -4.577 1.00 58.56 165 GLY A CA 1
ATOM 1159 C C . GLY A 1 165 ? 8.663 -12.705 -5.806 1.00 58.56 165 GLY A C 1
ATOM 1160 O O . GLY A 1 165 ? 8.350 -13.113 -6.924 1.00 58.56 165 GLY A O 1
ATOM 1161 N N . ALA A 1 166 ? 9.759 -11.979 -5.584 1.00 60.09 166 ALA A N 1
ATOM 1162 C CA . ALA A 1 166 ? 10.629 -11.519 -6.656 1.00 60.09 166 ALA A CA 1
ATOM 1163 C C . ALA A 1 166 ? 11.390 -12.678 -7.342 1.00 60.09 166 ALA A C 1
ATOM 1165 O O . ALA A 1 166 ? 11.549 -12.679 -8.565 1.00 60.09 166 ALA A O 1
ATOM 1166 N N . ALA A 1 167 ? 11.782 -13.713 -6.589 1.00 61.84 167 ALA A N 1
ATOM 1167 C CA . ALA A 1 167 ? 12.394 -14.926 -7.135 1.00 61.84 167 ALA A CA 1
ATOM 1168 C C . ALA A 1 167 ? 11.419 -15.749 -7.993 1.00 61.84 167 ALA A C 1
ATOM 1170 O O . ALA A 1 167 ? 11.830 -16.315 -9.000 1.00 61.84 167 ALA A O 1
ATOM 1171 N N . THR A 1 168 ? 10.130 -15.787 -7.641 1.00 63.47 168 THR A N 1
ATOM 1172 C CA . THR A 1 168 ? 9.113 -16.521 -8.421 1.00 63.47 168 THR A CA 1
ATOM 1173 C C . THR A 1 168 ? 8.822 -15.835 -9.759 1.00 63.47 168 THR A C 1
ATOM 1175 O O . THR A 1 168 ? 8.524 -16.503 -10.745 1.00 63.47 168 THR A O 1
ATOM 1178 N N . SER A 1 169 ? 8.934 -14.504 -9.813 1.00 57.97 169 SER A N 1
ATOM 1179 C CA . SER A 1 169 ? 8.799 -13.727 -11.053 1.00 57.97 169 SER A CA 1
ATOM 1180 C C . SER A 1 169 ? 10.058 -13.708 -11.928 1.00 57.97 169 SER A C 1
ATOM 1182 O O . SER A 1 169 ? 9.993 -13.255 -13.070 1.00 57.97 169 SER A O 1
ATOM 1184 N N . SER A 1 170 ? 11.200 -14.177 -11.414 1.00 51.19 170 SER A N 1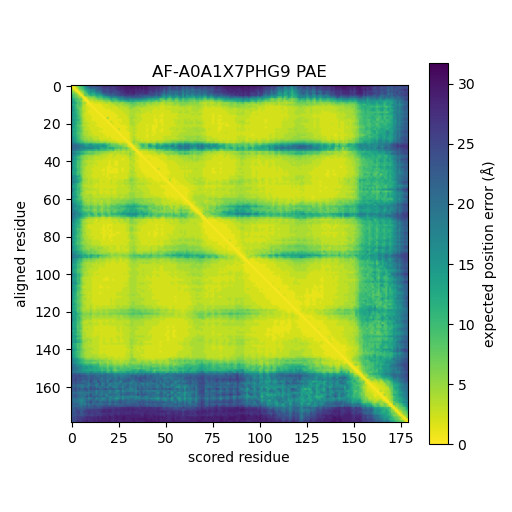
ATOM 1185 C CA . SER A 1 170 ? 12.431 -14.320 -12.192 1.00 51.1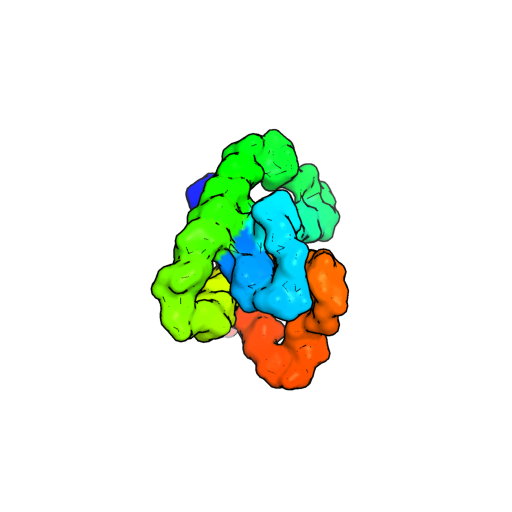9 170 SER A CA 1
ATOM 1186 C C . SER A 1 170 ? 12.382 -15.619 -13.016 1.00 51.19 170 SER A C 1
ATOM 1188 O O . SER A 1 170 ? 12.126 -16.684 -12.451 1.00 51.19 170 SER A O 1
ATOM 1190 N N . PRO A 1 171 ? 12.666 -15.590 -14.333 1.00 51.91 171 PRO A N 1
ATOM 1191 C CA . PRO A 1 171 ? 12.687 -16.774 -15.197 1.00 51.91 171 PRO A CA 1
ATOM 1192 C C . PRO A 1 171 ? 13.928 -17.669 -14.984 1.00 51.91 171 PRO A C 1
ATOM 1194 O O . PRO A 1 171 ? 14.377 -18.353 -15.905 1.00 51.91 171 PRO A O 1
ATOM 1197 N N . TRP A 1 172 ? 14.474 -17.711 -13.763 1.00 46.94 172 TRP A N 1
ATOM 1198 C CA . TRP A 1 172 ? 15.654 -18.494 -13.370 1.00 46.94 172 TRP A CA 1
ATOM 1199 C C . TRP A 1 172 ? 15.557 -19.997 -13.719 1.00 46.94 172 TRP A C 1
ATOM 1201 O O . TRP A 1 172 ? 16.578 -20.671 -13.827 1.00 46.94 172 TRP A O 1
ATOM 1211 N N . SER A 1 173 ? 14.362 -20.540 -13.975 1.00 49.25 173 SER A N 1
ATOM 1212 C CA . SER A 1 173 ? 14.190 -21.944 -14.369 1.00 49.25 173 SER A CA 1
ATOM 1213 C C . SER A 1 173 ? 14.563 -22.277 -15.824 1.00 49.25 173 SER A C 1
ATOM 1215 O O . SER A 1 173 ? 14.527 -23.455 -16.175 1.00 49.25 173 SER A O 1
ATOM 1217 N N . LEU A 1 174 ? 14.932 -21.306 -16.673 1.00 50.25 174 LEU A N 1
ATOM 1218 C CA . LEU A 1 174 ? 15.188 -21.558 -18.105 1.00 50.25 174 LEU A CA 1
ATOM 1219 C C . LEU A 1 174 ? 16.642 -21.367 -18.572 1.00 50.25 174 LEU A C 1
ATOM 1221 O O . LEU A 1 174 ? 16.936 -21.709 -19.715 1.00 50.25 174 LEU A O 1
ATOM 1225 N N . SER A 1 175 ? 17.565 -20.879 -17.735 1.00 48.91 175 SER A N 1
ATOM 1226 C CA . SER A 1 175 ? 18.974 -20.673 -18.136 1.00 48.91 175 SER A CA 1
ATOM 1227 C C . SER A 1 175 ? 19.952 -21.743 -17.637 1.00 48.91 175 SER A C 1
ATOM 1229 O O . SER A 1 175 ? 21.124 -21.719 -18.005 1.00 48.91 175 SER A O 1
ATOM 1231 N N . ALA A 1 176 ? 19.491 -22.737 -16.871 1.00 45.69 176 ALA A N 1
ATOM 1232 C CA . ALA A 1 176 ? 20.306 -23.889 -16.490 1.00 45.69 176 ALA A CA 1
ATOM 1233 C C . ALA A 1 176 ? 20.251 -25.010 -17.551 1.00 45.69 176 ALA A C 1
ATOM 1235 O O . ALA A 1 176 ? 19.860 -26.138 -17.255 1.00 45.69 176 ALA A O 1
ATOM 1236 N N . SER A 1 177 ? 20.651 -24.720 -18.793 1.00 38.38 177 SER A N 1
ATOM 1237 C CA . SER A 1 177 ? 21.133 -25.759 -19.715 1.00 38.38 177 SER A CA 1
ATOM 1238 C C . SER A 1 177 ? 22.637 -25.566 -19.914 1.00 38.38 177 SER A C 1
ATOM 1240 O O . SER A 1 177 ? 23.031 -24.500 -20.390 1.00 38.38 177 SER A O 1
ATOM 1242 N N . PRO A 1 178 ? 23.487 -26.542 -19.552 1.00 50.97 178 PRO A N 1
ATOM 1243 C CA . PRO A 1 178 ? 24.918 -26.424 -19.763 1.00 50.97 178 PRO A CA 1
ATOM 1244 C C . PRO A 1 178 ? 25.228 -26.624 -21.251 1.00 50.97 178 PRO A C 1
ATOM 1246 O O . PRO A 1 178 ? 24.902 -27.667 -21.820 1.00 50.97 178 PRO A O 1
ATOM 1249 N N . SER A 1 179 ? 25.881 -25.639 -21.861 1.00 40.06 179 SER A N 1
ATOM 1250 C CA . SER A 1 179 ? 26.717 -25.823 -23.050 1.00 40.06 179 SER A CA 1
ATOM 1251 C C . SER A 1 179 ? 27.957 -24.961 -22.912 1.00 40.06 179 SER A C 1
ATOM 1253 O O . SER A 1 179 ? 27.763 -23.729 -22.793 1.00 40.06 179 SER A O 1
#

Radius of gyration: 16.71 Å; Cα contacts (8 Å, |Δi|>4): 273; chains: 1; bounding box: 43×37×52 Å

Secondary structure (DSSP, 8-state):
------PPPHHHHHHHHHHHHHHHHHHHHH-TTS---HHHHHHHHHHHHHHHHHHHHHHTT---HHHH-HHHHHHHHHHHHHHHHHGGG-TTHHHHHHHHHHHHHHHHHHHHHHHHHHTT--HHHHHHHHHHHHHHHHHHHHHHTT---GGGSTT-HHHHHHHHHHHHHS-GGGS----

Foldseek 3Di:
DPPPLPPDDPVLLLVLLLLQLLLQLLVVLVPVVDPQDLVNSLVRLNLLSQQLQQQLCVLLVHDSVCVVDVSSSVSSNVSSVVNNVCNVVDPCSVVVSVVSLLVSLLSQLLVQLSVCVSSVNDLVVSLVSSNSSSQRSQVSSCVSVVHPRPCPDPPDCSVVSSNVSSVVNDPVVPPPDDD